Protein AF-0000000068331605 (afdb_homodimer)

Secondary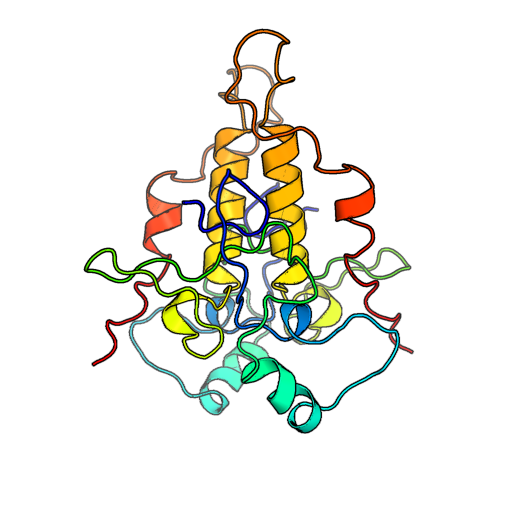 structure (DSSP, 8-state):
--SBTT-SSS--SS-SSHHHHS--SS----HHHHHHHHT--SPPSS--TT-B-----TTS-----TT-HHHH---HHHHHHHHHHHHHHHS----TT-S-S--S---TTTTTTTS-------/--SBTT-SSS--SS-SSHHHHS--SS----HHHHHHHHT--SPPSS--TT-B-----TTS-----TT-HHHH---HHHHHHHHHHHHHHHS----TT-S-S--S---TTTTTTTS-------

Nearest PDB structures (foldseek):
  4zh5-assembly2_B  TM=8.918E-01  e=9.763E-05  Perinereis brevicirris
  1ks8-assembly1_A  TM=8.872E-01  e=2.069E-04  Nasutitermes takasagoensis
  2xfg-assembly1_A  TM=8.214E-01  e=4.385E-04  Acetivibrio thermocellus
  8u49-assembly1_A  TM=7.726E-01  e=3.337E-04  Bacillus licheniformis DSM 13 = ATCC 14580
  1g87-assembly1_A  TM=7.521E-01  e=2.588E-03  Ruminiclostridium cellulolyticum

Sequence (244 aa):
MSYVVGFGDSYPIHVHHRSASIPWDGHQYSCEDGDKWLHSEDPNPNTLLGAMVGGPDQHDKFLDDRKKPWFTEPSISSNAGLVAALIALHDHPCESSNSNCVGSGIDKMGIFTNIHSFPSPPMSYVVGFGDSYPIHVHHRSASIPWDGHQYSCEDGDKWLHSEDPNPNTLLGAMVGGPDQHDKFLDDRKKPWFTEPSISSNAGLVAALIALHDHPCESSNSNCVGSGIDKMGIFTNIHSFPSPP

InterPro domains:
  IPR001701 Glycoside hydrolase family 9 [PF00759] (1-86)
  IPR008928 Six-hairpin glycosidase superfamily [SSF48208] (1-92)
  IPR012341 Six-hairpin glycosidase-like superfamily [G3DSA:1.50.10.10] (1-92)

pLDDT: mean 77.68, std 26.01, range [22.48, 98.56]

Foldseek 3Di:
DAQFWPDDPDYQQQAQDQVFQPDPPVDDDDPVRSVVSLQDPDGGPDTPGGFGALAADPVNDADSHNPDRNHHYGDPLVSVLVVVLVVLVPQPPPPPPDPPRPP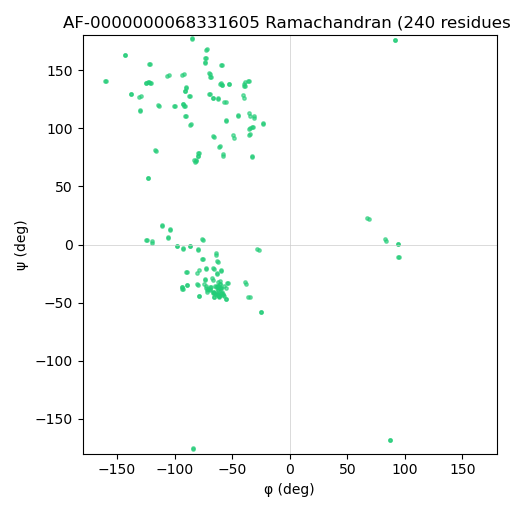PPPPNVVSCVPVDDPPDDD/DAQFWPDDPDYQQQAQDQVFQPDPPVDDDDPVRSVVSLQDPDGGPDTPGGFGALAADPVRDADSHNPDRNHHYGDPLVSVLVVVLVVLVPQPPPPPPDPPRPPPPPPNVVSCVPVDDPPDDD

Structure (mmCIF, N/CA/C/O backbone):
data_AF-0000000068331605-model_v1
#
loop_
_entity.id
_entity.type
_entity.pdbx_description
1 polymer cellulase
#
loop_
_atom_site.group_PDB
_atom_site.id
_atom_site.type_symbol
_atom_site.label_atom_id
_atom_site.label_alt_id
_atom_site.label_comp_id
_atom_site.label_asym_id
_atom_site.label_entity_id
_atom_site.label_seq_id
_atom_site.pdbx_PDB_ins_code
_atom_site.Cartn_x
_atom_site.Cartn_y
_atom_site.Cartn_z
_atom_site.occupancy
_atom_site.B_iso_or_equiv
_atom_site.auth_seq_id
_atom_site.auth_comp_id
_atom_site.auth_asym_id
_atom_site.auth_atom_id
_atom_site.pdbx_PDB_model_num
ATOM 1 N N . MET A 1 1 ? -3.799 20.469 -0.819 1 85.5 1 MET A N 1
ATOM 2 C CA . MET A 1 1 ? -3.342 19.406 0.073 1 85.5 1 MET A CA 1
ATOM 3 C C . MET A 1 1 ? -3.23 18.094 -0.671 1 85.5 1 MET A C 1
ATOM 5 O O . MET A 1 1 ? -4.09 17.75 -1.492 1 85.5 1 MET A O 1
ATOM 9 N N . SER A 1 2 ? -2.07 17.422 -0.504 1 91.81 2 SER A N 1
ATOM 10 C CA . SER A 1 2 ? -1.859 16.078 -1.035 1 91.81 2 SER A CA 1
ATOM 11 C C . SER A 1 2 ? -2.201 15.008 0.003 1 91.81 2 SER A C 1
ATOM 13 O O . SER A 1 2 ? -1.972 15.203 1.199 1 91.81 2 SER A O 1
ATOM 15 N N . TYR A 1 3 ? -2.705 13.898 -0.422 1 95.75 3 TYR A N 1
ATOM 16 C CA . TYR A 1 3 ? -2.988 12.789 0.485 1 95.75 3 TYR A CA 1
ATOM 17 C C . TYR A 1 3 ? -1.963 11.672 0.323 1 95.75 3 TYR A C 1
ATOM 19 O O . TYR A 1 3 ? -2.143 10.578 0.854 1 95.75 3 TYR A O 1
ATOM 27 N N . VAL A 1 4 ? -1.045 12.008 -0.459 1 94.81 4 VAL A N 1
ATOM 28 C CA . VAL A 1 4 ? 0.134 11.156 -0.579 1 94.81 4 VAL A CA 1
ATOM 29 C C . VAL A 1 4 ? 1.277 11.734 0.251 1 94.81 4 VAL A C 1
ATOM 31 O O . VAL A 1 4 ? 1.751 12.844 -0.02 1 94.81 4 VAL A O 1
ATOM 34 N N . VAL A 1 5 ? 1.706 10.945 1.195 1 96.5 5 VAL A N 1
ATOM 35 C CA . VAL A 1 5 ? 2.686 11.398 2.176 1 96.5 5 VAL A CA 1
ATOM 36 C C . VAL A 1 5 ? 3.992 11.758 1.472 1 96.5 5 VAL A C 1
ATOM 38 O O . VAL A 1 5 ? 4.523 10.969 0.693 1 96.5 5 VAL A O 1
ATOM 41 N N . GLY A 1 6 ? 4.484 13.008 1.7 1 94.62 6 GLY A N 1
ATOM 42 C CA . GLY A 1 6 ? 5.781 13.422 1.184 1 94.62 6 GLY A CA 1
ATOM 43 C C . GLY A 1 6 ? 5.691 14.141 -0.151 1 94.62 6 GLY A C 1
ATOM 44 O O . GLY A 1 6 ? 6.703 14.594 -0.687 1 94.62 6 GLY A O 1
ATOM 45 N N . PHE A 1 7 ? 4.496 14.289 -0.622 1 89.88 7 PHE A N 1
ATOM 46 C CA . PHE A 1 7 ? 4.34 14.93 -1.922 1 89.88 7 PHE A CA 1
ATOM 47 C C . PHE A 1 7 ? 3.404 16.125 -1.825 1 89.88 7 PHE A C 1
ATOM 49 O O . PHE A 1 7 ? 2.371 16.062 -1.157 1 89.88 7 PHE A O 1
ATOM 56 N N . GLY A 1 8 ? 3.783 17.203 -2.535 1 86.69 8 GLY A N 1
ATOM 57 C CA . GLY A 1 8 ? 3.01 18.422 -2.475 1 86.69 8 GLY A CA 1
ATOM 58 C C . GLY A 1 8 ? 3.48 19.375 -1.387 1 86.69 8 GLY A C 1
ATOM 59 O O . GLY A 1 8 ? 4.418 19.062 -0.65 1 86.69 8 GLY A O 1
ATOM 60 N N . ASP A 1 9 ? 2.883 20.578 -1.301 1 88.94 9 ASP A N 1
ATOM 61 C CA . ASP A 1 9 ? 3.273 21.594 -0.333 1 88.94 9 ASP A CA 1
ATOM 62 C C . ASP A 1 9 ? 2.803 21.234 1.072 1 88.94 9 ASP A C 1
ATOM 64 O O . ASP A 1 9 ? 3.404 21.641 2.062 1 88.94 9 ASP A O 1
ATOM 68 N N . SER A 1 10 ? 1.731 20.547 1.117 1 94.44 10 SER A N 1
ATOM 69 C CA . SER A 1 10 ? 1.158 20.062 2.369 1 94.44 10 SER A CA 1
ATOM 70 C C . SER A 1 10 ? 0.666 18.625 2.234 1 94.44 10 SER A C 1
ATOM 72 O O . SER A 1 10 ? -0.025 18.281 1.271 1 94.44 10 SER A O 1
ATOM 74 N N . TYR A 1 11 ? 1.094 17.828 3.178 1 95.25 11 TYR A N 1
ATOM 75 C CA . TYR A 1 11 ? 0.703 16.422 3.215 1 95.25 11 TYR A CA 1
ATOM 76 C C . TYR A 1 11 ? 0.489 15.953 4.648 1 95.25 11 TYR A C 1
ATOM 78 O O . TYR A 1 11 ? 0.914 16.625 5.598 1 95.25 11 TYR A O 1
ATOM 86 N N . PRO A 1 12 ? -0.219 14.773 4.859 1 97.44 12 PRO A N 1
ATOM 87 C CA . PRO A 1 12 ? -0.458 14.281 6.219 1 97.44 12 PRO A CA 1
ATOM 88 C C . PRO A 1 12 ? 0.835 14.023 6.988 1 97.44 12 PRO A C 1
ATOM 90 O O . PRO A 1 12 ? 1.767 13.422 6.453 1 97.44 12 PRO A O 1
ATOM 93 N N . ILE A 1 13 ? 0.826 14.445 8.258 1 98.38 13 ILE A N 1
ATOM 94 C CA . ILE A 1 13 ? 2.016 14.25 9.078 1 98.38 13 ILE A CA 1
ATOM 95 C C . ILE A 1 13 ? 1.649 13.477 10.344 1 98.38 13 ILE A C 1
ATOM 97 O O . ILE A 1 13 ? 2.498 13.25 11.211 1 98.38 13 ILE A O 1
ATOM 101 N N . HIS A 1 14 ? 0.358 13.047 10.445 1 98.56 14 HIS A N 1
ATOM 102 C CA . HIS A 1 14 ? -0.111 12.211 11.539 1 98.56 14 HIS A CA 1
ATOM 103 C C . HIS A 1 14 ? -0.723 10.914 11.016 1 98.56 14 HIS A C 1
ATOM 105 O O . HIS A 1 14 ? -1.849 10.562 11.375 1 98.56 14 HIS A O 1
ATOM 111 N N . VAL A 1 15 ? 0.065 10.211 10.289 1 97.88 15 VAL A N 1
ATOM 112 C CA . VAL A 1 15 ? -0.339 8.969 9.633 1 97.88 15 VAL A CA 1
ATOM 113 C C . VAL A 1 15 ? -0.554 7.883 10.688 1 97.88 15 VAL A C 1
ATOM 115 O O . VAL A 1 15 ? 0.283 7.691 11.57 1 97.88 15 VAL A O 1
ATOM 118 N N . HIS A 1 16 ? -1.723 7.25 10.586 1 97 16 HIS A N 1
ATOM 119 C CA . HIS A 1 16 ? -2.057 6.133 11.461 1 97 16 HIS A CA 1
ATOM 120 C C . HIS A 1 16 ? -1.389 4.844 11 1 97 16 HIS A C 1
ATOM 122 O O . HIS A 1 16 ? -2.033 3.994 10.383 1 97 16 HIS A O 1
ATOM 128 N N . HIS A 1 17 ? -0.153 4.688 11.281 1 95.06 17 HIS A N 1
ATOM 129 C CA . HIS A 1 17 ? 0.625 3.5 10.945 1 95.06 17 HIS A CA 1
ATOM 130 C C . HIS A 1 17 ? 1.877 3.4 11.805 1 95.06 17 HIS A C 1
ATOM 132 O O . HIS A 1 17 ? 2.576 4.395 12.016 1 95.06 17 HIS A O 1
ATOM 138 N N . ARG A 1 18 ? 2.188 2.254 12.195 1 92 18 ARG A N 1
ATOM 139 C CA . ARG A 1 18 ? 3.289 2.047 13.133 1 92 18 ARG A CA 1
ATOM 140 C C . ARG A 1 18 ? 4.621 2.457 12.516 1 92 18 ARG A C 1
ATOM 142 O O . ARG A 1 18 ? 5.488 3 13.195 1 92 18 ARG A O 1
ATOM 149 N N . SER A 1 19 ? 4.762 2.213 11.211 1 90.5 19 SER A N 1
ATOM 150 C CA . SER A 1 19 ? 6.02 2.539 10.547 1 90.5 19 SER A CA 1
ATOM 151 C C . SER A 1 19 ? 6.25 4.047 10.508 1 90.5 19 SER A C 1
ATOM 153 O O . SER A 1 19 ? 7.379 4.504 10.328 1 90.5 19 SER A O 1
ATOM 155 N N . ALA A 1 20 ? 5.176 4.758 10.664 1 94.81 20 ALA A N 1
ATOM 156 C CA . ALA A 1 20 ? 5.285 6.215 10.695 1 94.81 20 ALA A CA 1
ATOM 157 C C . ALA A 1 20 ? 5.406 6.73 12.125 1 94.81 20 ALA A C 1
ATOM 159 O O . ALA A 1 20 ? 6.176 7.656 12.391 1 94.81 20 ALA A O 1
ATOM 160 N N . SER A 1 21 ? 4.73 6.113 13.016 1 96 21 SER A N 1
ATOM 161 C CA . SER A 1 21 ? 4.551 6.672 14.352 1 96 21 SER A CA 1
ATOM 162 C C . SER A 1 21 ? 5.668 6.234 15.289 1 96 21 SER A C 1
ATOM 164 O O . SER A 1 21 ? 6.02 6.957 16.234 1 96 21 SER A O 1
ATOM 166 N N . ILE A 1 22 ? 6.145 5.012 15.109 1 94 22 ILE A N 1
ATOM 167 C CA . ILE A 1 22 ? 7.184 4.492 15.984 1 94 22 ILE A CA 1
ATOM 168 C C . ILE A 1 22 ? 8.555 4.895 15.453 1 94 22 ILE A C 1
ATOM 170 O O . ILE A 1 22 ? 8.875 4.652 14.289 1 94 22 ILE A O 1
ATOM 174 N N . PRO A 1 23 ? 9.391 5.512 16.328 1 93.38 23 PRO A N 1
ATOM 175 C CA . PRO A 1 23 ? 10.711 5.949 15.867 1 93.38 23 PRO A CA 1
ATOM 176 C C . PRO A 1 23 ? 11.578 4.789 15.367 1 93.38 23 PRO A C 1
ATOM 178 O O . PRO A 1 23 ? 11.539 3.699 15.945 1 93.38 23 PRO A O 1
ATOM 181 N N . TRP A 1 24 ? 12.289 5.082 14.219 1 90.12 24 TRP A N 1
ATOM 182 C CA . TRP A 1 24 ? 13.266 4.133 13.703 1 90.12 24 TRP A CA 1
ATOM 183 C C . TRP A 1 24 ? 14.594 4.258 14.445 1 90.12 24 TRP A C 1
ATOM 185 O O . TRP A 1 24 ? 15.578 4.762 13.891 1 90.12 24 TRP A O 1
ATOM 195 N N . ASP A 1 25 ? 14.641 3.84 15.648 1 92.25 25 ASP A N 1
ATOM 196 C CA . ASP A 1 25 ? 15.805 4.055 16.5 1 92.25 25 ASP A CA 1
ATOM 197 C C . ASP A 1 25 ? 16.531 2.74 16.781 1 92.25 25 ASP A C 1
ATOM 199 O O . ASP A 1 25 ? 17.312 2.65 17.719 1 92.25 25 ASP A O 1
ATOM 203 N N . GLY A 1 26 ? 16.297 1.722 16.047 1 90.19 26 GLY A N 1
ATOM 204 C CA . GLY A 1 26 ? 16.984 0.443 16.156 1 90.19 26 GLY A CA 1
ATOM 205 C C . GLY A 1 26 ? 16.391 -0.45 17.234 1 90.19 26 GLY A C 1
ATOM 206 O O . GLY A 1 26 ? 16.906 -1.547 17.484 1 90.19 26 GLY A O 1
ATOM 207 N N . HIS A 1 27 ? 15.352 -0.03 17.875 1 90.44 27 HIS A N 1
ATOM 208 C CA . HIS A 1 27 ? 14.703 -0.818 18.906 1 90.44 27 HIS A CA 1
ATOM 209 C C . HIS A 1 27 ? 13.391 -1.425 18.406 1 90.44 27 HIS A C 1
ATOM 211 O O . HIS A 1 27 ? 12.711 -0.833 17.578 1 90.44 27 HIS A O 1
ATOM 217 N N . GLN A 1 28 ? 13.18 -2.611 18.938 1 86.81 28 GLN A N 1
ATOM 218 C CA . GLN A 1 28 ? 11.883 -3.225 18.688 1 86.81 28 GLN A CA 1
ATOM 219 C C . GLN A 1 28 ? 10.875 -2.855 19.766 1 86.81 28 GLN A C 1
ATOM 221 O O . GLN A 1 28 ? 11.219 -2.82 20.953 1 86.81 28 GLN A O 1
ATOM 226 N N . TYR A 1 29 ? 9.75 -2.518 19.297 1 90.06 29 TYR A N 1
ATOM 227 C CA . TYR A 1 29 ? 8.695 -2.158 20.234 1 90.06 29 TYR A CA 1
ATOM 228 C C . TYR A 1 29 ? 7.473 -3.047 20.047 1 90.06 29 TYR A C 1
ATOM 230 O O . TYR A 1 29 ? 7.105 -3.379 18.922 1 90.06 29 TYR A O 1
ATOM 238 N N . SER A 1 30 ? 6.922 -3.402 21.203 1 86.38 30 SER A N 1
ATOM 239 C CA . SER A 1 30 ? 5.66 -4.137 21.141 1 86.38 30 SER A CA 1
ATOM 240 C C . SER A 1 30 ? 4.512 -3.232 20.719 1 86.38 30 SER A C 1
ATOM 242 O O . SER A 1 30 ? 4.668 -2.012 20.656 1 86.38 30 SER A O 1
ATOM 244 N N . CYS A 1 31 ? 3.355 -3.893 20.391 1 82.94 31 CYS A N 1
ATOM 245 C CA . CYS A 1 31 ? 2.158 -3.121 20.062 1 82.94 31 CYS A CA 1
ATOM 246 C C . CYS A 1 31 ? 1.76 -2.229 21.234 1 82.94 31 CYS A C 1
ATOM 248 O O . CYS A 1 31 ? 1.402 -1.066 21.047 1 82.94 31 CYS A O 1
ATOM 250 N N . GLU A 1 32 ? 1.858 -2.809 22.406 1 87.75 32 GLU A N 1
ATOM 251 C CA . GLU A 1 32 ? 1.519 -2.047 23.594 1 87.75 32 GLU A CA 1
ATOM 252 C C . GLU A 1 32 ? 2.459 -0.858 23.781 1 87.75 32 GLU A C 1
ATOM 254 O O . GLU A 1 32 ? 2.021 0.234 24.156 1 87.75 32 GLU A O 1
ATOM 259 N N . ASP A 1 33 ? 3.734 -1.07 23.422 1 89.88 33 ASP A N 1
ATOM 260 C CA . ASP A 1 33 ? 4.719 0.001 23.531 1 89.88 33 ASP A CA 1
ATOM 261 C C . ASP A 1 33 ? 4.422 1.125 22.547 1 89.88 33 ASP A C 1
ATOM 263 O O . ASP A 1 33 ? 4.746 2.287 22.797 1 89.88 33 ASP A O 1
ATOM 267 N N . GLY A 1 34 ? 3.822 0.699 21.484 1 89.56 34 GLY A N 1
ATOM 268 C CA . GLY A 1 34 ? 3.578 1.65 20.406 1 89.56 34 GLY A CA 1
ATOM 269 C C . GLY A 1 34 ? 2.42 2.586 20.703 1 89.56 34 GLY A C 1
ATOM 270 O O . GLY A 1 34 ? 2.258 3.605 20.016 1 89.56 34 GLY A O 1
ATOM 271 N N . ASP A 1 35 ? 1.636 2.301 21.719 1 92.44 35 ASP A N 1
ATOM 272 C CA . ASP A 1 35 ? 0.429 3.062 22.031 1 92.44 35 ASP A CA 1
ATOM 273 C C . ASP A 1 35 ? 0.763 4.52 22.344 1 92.44 35 ASP A C 1
ATOM 275 O O . ASP A 1 35 ? 0.004 5.426 21.984 1 92.44 35 ASP A O 1
ATOM 279 N N . LYS A 1 36 ? 1.827 4.703 22.984 1 94.38 36 LYS A N 1
ATOM 280 C CA . LYS A 1 36 ? 2.193 6.07 23.328 1 94.38 36 LYS A CA 1
ATOM 281 C C . LYS A 1 36 ? 2.373 6.926 22.078 1 94.38 36 LYS A C 1
ATOM 283 O O . LYS A 1 36 ? 2.023 8.109 22.078 1 94.38 36 LYS A O 1
ATOM 288 N N . TRP A 1 37 ? 2.846 6.375 21 1 94.75 37 TRP A N 1
ATOM 289 C CA . TRP A 1 37 ? 3.025 7.125 19.766 1 94.75 37 TRP A CA 1
ATOM 290 C C . TRP A 1 37 ? 1.707 7.258 19 1 94.75 37 TRP A C 1
ATOM 292 O O . TRP A 1 37 ? 1.454 8.273 18.359 1 94.75 37 TRP A O 1
ATOM 302 N N . LEU A 1 38 ? 0.922 6.199 19.141 1 95 38 LEU A N 1
ATOM 303 C CA . LEU A 1 38 ? -0.407 6.27 18.531 1 95 38 LEU A CA 1
ATOM 304 C C . LEU A 1 38 ? -1.175 7.48 19.062 1 95 38 LEU A C 1
ATOM 306 O O . LEU A 1 38 ? -1.848 8.172 18.297 1 95 38 LEU A O 1
ATOM 310 N N . HIS A 1 39 ? -0.997 7.809 20.328 1 95.94 39 HIS A N 1
ATOM 311 C CA . HIS A 1 39 ? -1.807 8.836 20.984 1 95.94 39 HIS A CA 1
ATOM 312 C C . HIS A 1 39 ? -1.072 10.172 21.016 1 95.94 39 HIS A C 1
ATOM 314 O O . HIS A 1 39 ? -1.627 11.172 21.484 1 95.94 39 HIS A O 1
ATOM 320 N N . SER A 1 40 ? 0.112 10.148 20.5 1 96.31 40 SER A N 1
ATOM 321 C CA . SER A 1 40 ? 0.879 11.391 20.484 1 96.31 40 SER A CA 1
ATOM 322 C C . SER A 1 40 ? 0.266 12.398 19.516 1 96.31 40 SER A C 1
ATOM 324 O O . SER A 1 40 ? -0.209 12.023 18.438 1 96.31 40 SER A O 1
ATOM 326 N N . GLU A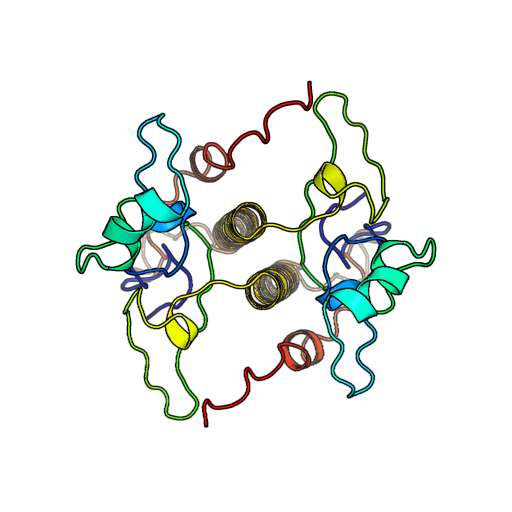 1 41 ? 0.294 13.703 19.844 1 97 41 GLU A N 1
ATOM 327 C CA . GLU A 1 41 ? -0.172 14.766 18.953 1 97 41 GLU A CA 1
ATOM 328 C C . GLU A 1 41 ? 0.968 15.32 18.109 1 97 41 GLU A C 1
ATOM 330 O O . GLU A 1 41 ? 0.744 16.141 17.219 1 97 41 GLU A O 1
ATOM 335 N N . ASP A 1 42 ? 2.104 14.859 18.312 1 97.62 42 ASP A N 1
ATOM 336 C CA . ASP A 1 42 ? 3.256 15.281 17.516 1 97.62 42 ASP A CA 1
ATOM 337 C C . ASP A 1 42 ? 3.199 14.68 16.125 1 97.62 42 ASP A C 1
ATOM 339 O O . ASP A 1 42 ? 2.586 13.633 15.906 1 97.62 42 ASP A O 1
ATOM 343 N N . PRO A 1 43 ? 3.883 15.344 15.234 1 98.19 43 PRO A N 1
ATOM 344 C CA . PRO A 1 43 ? 4.023 14.711 13.922 1 98.19 43 PRO A CA 1
ATOM 345 C C . PRO A 1 43 ? 4.707 13.352 13.992 1 98.19 43 PRO A C 1
ATOM 347 O O . PRO A 1 43 ? 5.395 13.047 14.969 1 98.19 43 PRO A O 1
ATOM 350 N N . ASN A 1 44 ? 4.387 12.531 12.977 1 97.81 44 ASN A N 1
ATOM 351 C CA . ASN A 1 44 ? 5.133 11.281 12.867 1 97.81 44 ASN A CA 1
ATOM 352 C C . ASN A 1 44 ? 6.641 11.531 12.867 1 97.81 44 ASN A C 1
ATOM 354 O O . ASN A 1 44 ? 7.117 12.477 12.242 1 97.81 44 ASN A O 1
ATOM 358 N N . PRO A 1 45 ? 7.336 10.703 13.57 1 96.88 45 PRO A N 1
ATOM 359 C CA . PRO A 1 45 ? 8.789 10.852 13.516 1 96.88 45 PRO A CA 1
ATOM 360 C C . PRO A 1 45 ? 9.383 10.383 12.188 1 96.88 45 PRO A C 1
ATOM 362 O O . PRO A 1 45 ? 10.531 10.711 11.867 1 96.88 45 PRO A O 1
ATOM 365 N N . ASN A 1 46 ? 8.656 9.539 11.445 1 94.69 46 ASN A N 1
ATOM 366 C CA . ASN A 1 46 ? 9.094 9.031 10.148 1 94.69 46 ASN A CA 1
ATOM 367 C C . ASN A 1 46 ? 8.117 9.398 9.039 1 94.69 46 ASN A C 1
ATOM 369 O O . ASN A 1 46 ? 6.902 9.383 9.242 1 94.69 46 ASN A O 1
ATOM 373 N N . THR A 1 47 ? 8.719 9.766 7.941 1 94.5 47 THR A N 1
ATOM 374 C CA . THR A 1 47 ? 7.91 10.031 6.758 1 94.5 47 THR A CA 1
ATOM 375 C C . THR A 1 47 ? 7.75 8.773 5.918 1 94.5 47 THR A C 1
ATOM 377 O O . THR A 1 47 ? 8.727 8.258 5.359 1 94.5 47 THR A O 1
ATOM 380 N N . LEU A 1 48 ? 6.551 8.227 5.867 1 93.94 48 LEU A N 1
ATOM 381 C CA . LEU A 1 48 ? 6.254 7.094 4.996 1 93.94 48 LEU A CA 1
ATOM 382 C C . LEU A 1 48 ? 6.023 7.559 3.562 1 93.94 48 LEU A C 1
ATOM 384 O O . LEU A 1 48 ? 4.887 7.551 3.082 1 93.94 48 LEU A O 1
ATOM 388 N N . LEU A 1 49 ? 7.156 7.863 2.936 1 93.69 49 LEU A N 1
ATOM 389 C CA . LEU A 1 49 ? 7.164 8.516 1.63 1 93.69 49 LEU A CA 1
ATOM 390 C C . LEU A 1 49 ? 6.375 7.695 0.611 1 93.69 49 LEU A C 1
ATOM 392 O O . LEU A 1 49 ? 6.633 6.504 0.428 1 93.69 49 LEU A O 1
ATOM 396 N N . GLY A 1 50 ? 5.336 8.367 -0 1 94.81 50 GLY A N 1
ATOM 397 C CA . GLY A 1 50 ? 4.57 7.723 -1.056 1 94.81 50 GLY A CA 1
ATOM 398 C C . GLY A 1 50 ? 3.309 7.047 -0.552 1 94.81 50 GLY A C 1
ATOM 399 O O . GLY A 1 50 ? 2.477 6.602 -1.346 1 94.81 50 GLY A O 1
ATOM 400 N N . ALA A 1 51 ? 3.16 6.922 0.784 1 96.75 51 ALA A N 1
ATOM 401 C CA . ALA A 1 51 ? 1.958 6.305 1.337 1 96.75 51 ALA A CA 1
ATOM 402 C C . ALA A 1 51 ? 0.727 7.164 1.066 1 96.75 51 ALA A C 1
ATOM 404 O O . ALA A 1 51 ? 0.724 8.367 1.353 1 96.75 51 ALA A O 1
ATOM 405 N N . MET A 1 52 ? -0.256 6.566 0.484 1 95 52 MET A N 1
ATOM 406 C CA . MET A 1 52 ? -1.531 7.258 0.313 1 95 52 MET A CA 1
ATOM 407 C C . MET A 1 52 ? -2.469 6.965 1.479 1 95 52 MET A C 1
ATOM 409 O O . MET A 1 52 ? -2.824 5.809 1.721 1 95 52 MET A O 1
ATOM 413 N N . VAL A 1 53 ? -2.891 7.988 2.176 1 96.94 53 VAL A N 1
ATOM 414 C CA . VAL A 1 53 ? -3.783 7.809 3.316 1 96.94 53 VAL A CA 1
ATOM 415 C C . VAL A 1 53 ? -5.23 7.734 2.832 1 96.94 53 VAL A C 1
ATOM 417 O O . VAL A 1 53 ? -5.496 7.84 1.634 1 96.94 53 VAL A O 1
ATOM 420 N N . GLY A 1 54 ? -6.129 7.516 3.764 1 94.69 54 GLY A N 1
ATOM 421 C CA . GLY A 1 54 ? -7.543 7.383 3.453 1 94.69 54 GLY A CA 1
ATOM 422 C C . GLY A 1 54 ? -8.125 8.617 2.787 1 94.69 54 GLY A C 1
ATOM 423 O O . GLY A 1 54 ? -8.961 8.508 1.893 1 94.69 54 GLY A O 1
ATOM 424 N N . GLY A 1 55 ? -7.68 9.719 3.205 1 94.75 55 GLY A N 1
ATOM 425 C CA . GLY A 1 55 ? -8.156 10.93 2.561 1 94.75 55 GLY A CA 1
ATOM 426 C C . GLY A 1 55 ? -9.445 11.461 3.164 1 94.75 55 GLY A C 1
ATOM 427 O O . GLY A 1 55 ? -9.828 11.062 4.27 1 94.75 55 GLY A O 1
ATOM 428 N N . PRO A 1 56 ? -10.055 12.406 2.473 1 94.19 56 PRO A N 1
ATOM 429 C CA . PRO A 1 56 ? -11.227 13.094 3.023 1 94.19 56 PRO A CA 1
ATOM 430 C C . PRO A 1 56 ? -12.477 12.211 3.018 1 94.19 56 PRO A C 1
ATOM 432 O O . PRO A 1 56 ? -12.531 11.219 2.291 1 94.19 56 PRO A O 1
ATOM 435 N N . ASP A 1 57 ? -13.453 12.625 3.871 1 91.88 57 ASP A N 1
ATOM 436 C CA . ASP A 1 57 ? -14.734 11.922 3.873 1 91.88 57 ASP A CA 1
ATOM 437 C C . ASP A 1 57 ? -15.656 12.445 2.775 1 91.88 57 ASP A C 1
ATOM 439 O O . ASP A 1 57 ? -15.219 13.195 1.899 1 91.88 57 ASP A O 1
ATOM 443 N N . GLN A 1 58 ? -16.859 11.938 2.76 1 92.31 58 GLN A N 1
ATOM 444 C CA . GLN A 1 58 ? -17.812 12.258 1.707 1 92.31 58 GLN A CA 1
ATOM 445 C C . GLN A 1 58 ? -18.156 13.75 1.714 1 92.31 58 GLN A C 1
ATOM 447 O O . GLN A 1 58 ? -18.719 14.266 0.751 1 92.31 58 GLN A O 1
ATOM 452 N N . HIS A 1 59 ? -17.828 14.484 2.781 1 93.94 59 HIS A N 1
ATOM 453 C CA . HIS A 1 59 ? -18.078 15.914 2.893 1 93.94 59 HIS A CA 1
ATOM 454 C C . HIS A 1 59 ? -16.797 16.719 2.695 1 93.94 59 HIS A C 1
ATOM 456 O O . HIS A 1 59 ? -16.734 17.891 3.076 1 93.94 59 HIS A O 1
ATOM 462 N N . ASP A 1 60 ? -15.812 16.047 2.227 1 92.12 60 ASP A N 1
ATOM 463 C CA . ASP A 1 60 ? -14.531 16.656 1.889 1 92.12 60 ASP A CA 1
ATOM 464 C C . ASP A 1 60 ? -13.797 17.109 3.145 1 92.12 60 ASP A C 1
ATOM 466 O O . ASP A 1 60 ? -12.93 17.984 3.078 1 92.12 60 ASP A O 1
ATOM 470 N N . LYS A 1 61 ? -14.188 16.484 4.223 1 95.5 61 LYS A N 1
ATOM 471 C CA . LYS A 1 61 ? -13.492 16.781 5.473 1 95.5 61 LYS A CA 1
ATOM 472 C C . LYS A 1 61 ? -12.32 15.82 5.68 1 95.5 61 LYS A C 1
ATOM 474 O O . LYS A 1 61 ? -12.453 14.609 5.488 1 95.5 61 LYS A O 1
ATOM 479 N N . PHE A 1 62 ? -11.234 16.438 6 1 97.38 62 PHE A N 1
ATOM 480 C CA . PHE A 1 62 ? -10.047 15.656 6.305 1 97.38 62 PHE A CA 1
ATOM 481 C C . PHE A 1 62 ? -9.438 16.094 7.629 1 97.38 62 PHE A C 1
ATOM 483 O O . PHE A 1 62 ? -9.156 17.281 7.824 1 97.38 62 PHE A O 1
ATOM 490 N N . LEU A 1 63 ? -9.227 15.078 8.477 1 97.62 63 LEU A N 1
ATOM 491 C CA . LEU A 1 63 ? -8.539 15.336 9.734 1 97.62 63 LEU A CA 1
ATOM 492 C C . LEU A 1 63 ? -7.199 14.617 9.781 1 97.62 63 LEU A C 1
ATOM 494 O O . LEU A 1 63 ? -7.145 13.383 9.719 1 97.62 63 LEU A O 1
ATOM 498 N N . ASP A 1 64 ? -6.156 15.43 9.93 1 98.19 64 ASP A N 1
ATOM 499 C CA . ASP A 1 64 ? -4.828 14.852 10.109 1 98.19 64 ASP A CA 1
ATOM 500 C C . ASP A 1 64 ? -4.59 14.461 11.562 1 98.19 64 ASP A C 1
ATOM 502 O O . ASP A 1 64 ? -3.832 15.125 12.273 1 98.19 64 ASP A O 1
ATOM 506 N N . ASP A 1 65 ? -5.27 13.398 11.93 1 98.12 65 ASP A N 1
ATOM 507 C CA . ASP A 1 65 ? -5.309 12.875 13.289 1 98.12 65 ASP A CA 1
ATOM 508 C C . ASP A 1 65 ? -5.008 11.375 13.312 1 98.12 65 ASP A C 1
ATOM 510 O O . ASP A 1 65 ? -5.785 10.578 12.781 1 98.12 65 ASP A O 1
ATOM 514 N N . ARG A 1 66 ? -3.893 11.055 13.945 1 97.81 66 ARG A N 1
ATOM 515 C CA . ARG A 1 66 ? -3.424 9.672 13.961 1 97.81 66 ARG A CA 1
ATOM 516 C C . ARG A 1 66 ? -4.457 8.75 14.602 1 97.81 66 ARG A C 1
ATOM 518 O O . ARG A 1 66 ? -4.504 7.555 14.297 1 97.81 66 ARG A O 1
ATOM 525 N N . LYS A 1 67 ? -5.301 9.344 15.398 1 97.06 67 LYS A N 1
ATOM 526 C CA . LYS A 1 67 ? -6.301 8.547 16.109 1 97.06 67 LYS A CA 1
ATOM 527 C C . LYS A 1 67 ? -7.551 8.344 15.258 1 97.06 67 LYS A C 1
ATOM 529 O O . LYS A 1 67 ? -8.516 7.719 15.703 1 97.06 67 LYS A O 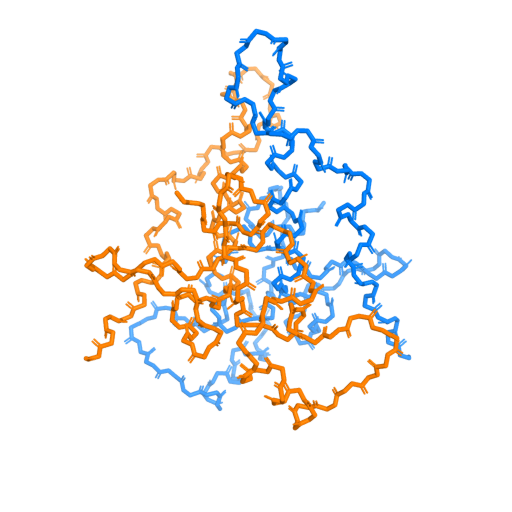1
ATOM 534 N N . LYS A 1 68 ? -7.551 8.898 14.094 1 97.25 68 LYS A N 1
ATOM 535 C CA . LYS A 1 68 ? -8.656 8.766 13.148 1 97.25 68 LYS A CA 1
ATOM 536 C C . LYS A 1 68 ? -8.211 8.047 11.875 1 97.25 68 LYS A C 1
ATOM 538 O O . LYS A 1 68 ? -8.031 8.672 10.836 1 97.25 68 LYS A O 1
ATOM 543 N N . PRO A 1 69 ? -8.188 6.758 12.023 1 95.75 69 PRO A N 1
ATOM 544 C CA . PRO A 1 69 ? -7.609 5.957 10.938 1 95.75 69 PRO A CA 1
ATOM 545 C C . PRO A 1 69 ? -8.391 6.078 9.633 1 95.75 69 PRO A C 1
ATOM 547 O O . PRO A 1 69 ? -7.848 5.836 8.555 1 95.75 69 PRO A O 1
ATOM 550 N N . TRP A 1 70 ? -9.656 6.391 9.672 1 93.94 70 TRP A N 1
ATOM 551 C CA . TRP A 1 70 ? -10.453 6.578 8.469 1 93.94 70 TRP A CA 1
ATOM 552 C C . TRP A 1 70 ? -9.805 7.594 7.535 1 93.94 70 TRP A C 1
ATOM 554 O O . TRP A 1 70 ? -9.836 7.438 6.312 1 93.94 70 TRP A O 1
ATOM 564 N N . PHE A 1 71 ? -9.125 8.609 8.133 1 96.5 71 PHE A N 1
ATOM 565 C CA . PHE A 1 71 ? -8.508 9.68 7.363 1 96.5 71 PHE A CA 1
ATOM 566 C C . PHE A 1 71 ? -7.051 9.359 7.055 1 96.5 71 PHE A C 1
ATOM 568 O O . PHE A 1 71 ? -6.57 9.625 5.949 1 96.5 71 PHE A O 1
ATOM 575 N N . THR A 1 72 ? -6.355 8.758 8.016 1 97.88 72 THR A N 1
ATOM 576 C CA . THR A 1 72 ? -4.902 8.883 7.996 1 97.88 72 THR A CA 1
ATOM 577 C C . THR A 1 72 ? -4.242 7.516 7.875 1 97.88 72 THR A C 1
ATOM 579 O O . THR A 1 72 ? -3.012 7.414 7.844 1 97.88 72 THR A O 1
ATOM 582 N N . GLU A 1 73 ? -5.004 6.426 7.777 1 96.81 73 GLU A N 1
ATOM 583 C CA . GLU A 1 73 ? -4.438 5.09 7.625 1 96.81 73 GLU A CA 1
ATOM 584 C C . GLU A 1 73 ? -4.273 4.727 6.152 1 96.81 73 GLU A C 1
ATOM 586 O O . GLU A 1 73 ? -5.25 4.699 5.398 1 96.81 73 GLU A O 1
ATOM 591 N N . PRO A 1 74 ? -2.971 4.465 5.738 1 95.12 74 PRO A N 1
ATOM 592 C CA . PRO A 1 74 ? -2.816 3.926 4.387 1 95.12 74 PRO A CA 1
ATOM 593 C C . PRO A 1 74 ? -3.334 2.494 4.258 1 95.12 74 PRO A C 1
ATOM 595 O O . PRO A 1 74 ? -3.283 1.727 5.223 1 95.12 74 PRO A O 1
ATOM 598 N N . SER A 1 75 ? -3.861 2.178 3.096 1 91.44 75 SER A N 1
ATOM 599 C CA . SER A 1 75 ? -4.277 0.809 2.814 1 91.44 75 SER A CA 1
ATOM 600 C C . SER A 1 75 ? -3.555 0.251 1.592 1 91.44 75 SER A C 1
ATOM 602 O O . SER A 1 75 ? -3.107 1.01 0.729 1 91.44 75 SER A O 1
ATOM 604 N N . ILE A 1 76 ? -3.469 -1.04 1.578 1 90.88 76 ILE A N 1
ATOM 605 C CA . ILE A 1 76 ? -2.869 -1.704 0.426 1 90.88 76 ILE A CA 1
ATOM 606 C C . ILE A 1 76 ? -3.697 -1.417 -0.825 1 90.88 76 ILE A C 1
ATOM 608 O O . ILE A 1 76 ? -3.148 -1.104 -1.883 1 90.88 76 ILE A O 1
ATOM 612 N N . SER A 1 77 ? -4.98 -1.4 -0.688 1 85.06 77 SER A N 1
ATOM 613 C CA . SER A 1 77 ? -5.863 -1.202 -1.835 1 85.06 77 SER A CA 1
ATOM 614 C C . SER A 1 77 ? -5.699 0.196 -2.422 1 85.06 77 SER A C 1
ATOM 616 O O . SER A 1 77 ? -5.582 0.354 -3.639 1 85.06 77 SER A O 1
ATOM 618 N N . SER A 1 78 ? -5.656 1.181 -1.556 1 86.44 78 SER A N 1
ATOM 619 C CA . SER A 1 78 ? -5.504 2.545 -2.051 1 86.44 78 SER A CA 1
ATOM 620 C C . SER A 1 78 ? -4.137 2.754 -2.691 1 86.44 78 SER A C 1
ATOM 622 O O . SER A 1 78 ? -4.031 3.377 -3.75 1 86.44 78 SER A O 1
ATOM 624 N N . ASN A 1 79 ? -3.146 2.223 -2.084 1 93.44 79 ASN A N 1
ATOM 625 C CA . ASN A 1 79 ? -1.8 2.381 -2.623 1 93.44 79 ASN A CA 1
ATOM 626 C C . ASN A 1 79 ? -1.62 1.598 -3.92 1 93.44 79 ASN A C 1
ATOM 628 O O . ASN A 1 79 ? -0.981 2.078 -4.859 1 93.44 79 ASN A O 1
ATOM 632 N N . ALA A 1 80 ? -2.213 0.417 -3.947 1 93.31 80 ALA A N 1
ATOM 633 C CA . ALA A 1 80 ? -2.186 -0.364 -5.18 1 93.31 80 ALA A CA 1
ATOM 634 C C . ALA A 1 80 ? -2.881 0.38 -6.316 1 93.31 80 ALA A C 1
ATOM 636 O O . ALA A 1 80 ? -2.373 0.426 -7.441 1 93.31 80 ALA A O 1
ATOM 637 N N . GLY A 1 81 ? -4.02 0.932 -6.039 1 90.5 81 GLY A N 1
ATOM 638 C CA . GLY A 1 81 ? -4.719 1.739 -7.023 1 90.5 81 GLY A CA 1
ATOM 639 C C . GLY A 1 81 ? -3.895 2.904 -7.535 1 90.5 81 GLY A C 1
ATOM 640 O O . GLY A 1 81 ? -3.904 3.201 -8.734 1 90.5 81 GLY A O 1
ATOM 641 N N . LEU A 1 82 ? -3.264 3.568 -6.656 1 91.56 82 LEU A N 1
ATOM 642 C CA . LEU A 1 82 ? -2.418 4.691 -7.055 1 91.56 82 LEU A CA 1
ATOM 643 C C . LEU A 1 82 ? -1.261 4.219 -7.926 1 91.56 82 LEU A C 1
ATOM 645 O O . LEU A 1 82 ? -0.909 4.875 -8.906 1 91.56 82 LEU A O 1
ATOM 649 N N . VAL A 1 83 ? -0.637 3.123 -7.562 1 92.25 83 VAL A N 1
ATOM 650 C CA . VAL A 1 83 ? 0.418 2.533 -8.383 1 92.25 83 VAL A CA 1
ATOM 651 C C . VAL A 1 83 ? -0.104 2.277 -9.797 1 92.25 83 VAL A C 1
ATOM 653 O O . VAL A 1 83 ? 0.528 2.672 -10.773 1 92.25 83 VAL A O 1
ATOM 656 N N . ALA A 1 84 ? -1.273 1.69 -9.875 1 89.31 84 ALA A N 1
ATOM 657 C CA . ALA A 1 84 ? -1.858 1.387 -11.18 1 89.31 84 ALA A CA 1
ATOM 658 C C . ALA A 1 84 ? -2.088 2.66 -11.984 1 89.31 84 ALA A C 1
ATOM 660 O O . ALA A 1 84 ? -1.771 2.713 -13.18 1 89.31 84 ALA A O 1
ATOM 661 N N . ALA A 1 85 ? -2.584 3.621 -11.375 1 87.94 85 ALA A N 1
ATOM 662 C CA . ALA A 1 85 ? -2.846 4.895 -12.039 1 87.94 85 ALA A CA 1
ATOM 663 C C . ALA A 1 85 ? -1.553 5.523 -12.539 1 87.94 85 ALA A C 1
ATOM 665 O O . ALA A 1 85 ? -1.5 6.035 -13.664 1 87.94 85 ALA A O 1
ATOM 666 N N . LEU A 1 86 ? -0.522 5.492 -11.727 1 87.81 86 LEU A N 1
ATOM 667 C CA . LEU A 1 86 ? 0.751 6.113 -12.078 1 87.81 86 LEU A CA 1
ATOM 668 C C . LEU A 1 86 ? 1.426 5.363 -13.227 1 87.81 86 LEU A C 1
ATOM 670 O O . LEU A 1 86 ? 2.041 5.977 -14.094 1 87.81 86 LEU A O 1
ATOM 674 N N . ILE A 1 87 ? 1.29 4.086 -13.227 1 84.81 87 ILE A N 1
ATOM 675 C CA . ILE A 1 87 ? 1.834 3.309 -14.328 1 84.81 87 ILE A CA 1
ATOM 676 C C . ILE A 1 87 ? 1.086 3.65 -15.617 1 84.81 87 ILE A C 1
ATOM 678 O O . ILE A 1 87 ? 1.701 3.828 -16.672 1 84.81 87 ILE A O 1
ATOM 682 N N . ALA A 1 88 ? -0.193 3.781 -15.523 1 81.88 88 ALA A N 1
ATOM 683 C CA . ALA A 1 88 ? -1.002 4.117 -16.688 1 81.88 88 ALA A CA 1
ATOM 684 C C . ALA A 1 88 ? -0.617 5.484 -17.25 1 81.88 88 ALA A C 1
ATOM 686 O O . ALA A 1 88 ? -0.622 5.688 -18.469 1 81.88 88 ALA A O 1
ATOM 687 N N . LEU A 1 89 ? -0.309 6.363 -16.375 1 78.19 89 LEU A N 1
ATOM 688 C CA . LEU A 1 89 ? 0.072 7.711 -16.781 1 78.19 89 LEU A CA 1
ATOM 689 C C . LEU A 1 89 ? 1.45 7.711 -17.438 1 78.19 89 LEU A C 1
ATOM 691 O O . LEU A 1 89 ? 1.745 8.57 -18.281 1 78.19 89 LEU A O 1
ATOM 695 N N . HIS A 1 90 ? 2.367 6.906 -16.938 1 71.69 90 HIS A N 1
ATOM 696 C CA . HIS A 1 90 ? 3.715 6.82 -17.5 1 71.69 90 HIS A CA 1
ATOM 697 C C . HIS A 1 90 ? 3.711 6.117 -18.844 1 71.69 90 HIS A C 1
ATOM 699 O O . HIS A 1 90 ? 4.594 6.352 -19.672 1 71.69 90 HIS A O 1
ATOM 705 N N . ASP A 1 91 ? 2.932 5.121 -18.953 1 61.34 91 ASP A N 1
ATOM 706 C CA . ASP A 1 91 ? 2.889 4.352 -20.203 1 61.34 91 ASP A CA 1
ATOM 707 C C . ASP A 1 91 ? 2.447 5.223 -21.375 1 61.34 91 ASP A C 1
ATOM 709 O O . ASP A 1 91 ? 1.396 5.863 -21.312 1 61.34 91 ASP A O 1
ATOM 713 N N . HIS A 1 92 ? 3.404 5.938 -21.953 1 49.5 92 HIS A N 1
ATOM 714 C CA . HIS A 1 92 ? 3.182 6.645 -23.219 1 49.5 92 HIS A CA 1
ATOM 715 C C . HIS A 1 92 ? 2.258 5.855 -24.141 1 49.5 92 HIS A C 1
ATOM 717 O O . HIS A 1 92 ? 2.203 4.629 -24.062 1 49.5 92 HIS A O 1
ATOM 723 N N . PRO A 1 93 ? 1.314 6.574 -24.875 1 42.59 93 PRO A N 1
ATOM 724 C CA . PRO A 1 93 ? 0.552 5.891 -25.938 1 42.59 93 PRO A CA 1
ATOM 725 C C . PRO A 1 93 ? 1.372 4.832 -26.656 1 42.59 93 PRO A C 1
ATOM 727 O O . PRO A 1 93 ? 2.551 5.047 -26.953 1 42.59 93 PRO A O 1
ATOM 730 N N . CYS A 1 94 ? 1.156 3.518 -26.266 1 41.81 94 CYS A N 1
ATOM 731 C CA . CYS A 1 94 ? 1.779 2.506 -27.109 1 41.81 94 CYS A CA 1
ATOM 732 C C . CYS A 1 94 ? 1.828 2.967 -28.562 1 41.81 94 CYS A C 1
ATOM 734 O O . CYS A 1 94 ? 0.79 3.23 -29.172 1 41.81 94 CYS A O 1
ATOM 736 N N . GLU A 1 95 ? 2.639 3.818 -28.938 1 38.91 95 GLU A N 1
ATOM 737 C CA . GLU A 1 95 ? 2.709 3.961 -30.391 1 38.91 95 GLU A CA 1
ATOM 738 C C . GLU A 1 95 ? 2.621 2.604 -31.078 1 38.91 95 GLU A C 1
ATOM 740 O O . GLU A 1 95 ? 2.979 1.579 -30.5 1 38.91 95 GLU A O 1
ATOM 745 N N . SER A 1 96 ? 1.819 2.383 -32.219 1 36.88 96 SER A N 1
ATOM 746 C CA . SER A 1 96 ? 1.632 1.219 -33.094 1 36.88 96 SER A CA 1
ATOM 747 C C . SER A 1 96 ? 2.854 0.307 -33.062 1 36.88 96 SER A C 1
ATOM 749 O O . SER A 1 96 ? 2.725 -0.917 -33.125 1 36.88 96 SER A O 1
ATOM 751 N N . SER A 1 97 ? 4.148 0.74 -33.406 1 37.06 97 SER A N 1
ATOM 752 C CA . SER A 1 97 ? 5.188 -0.185 -33.812 1 37.06 97 SER A CA 1
ATOM 753 C C . SER A 1 97 ? 5.832 -0.89 -32.625 1 37.06 97 SER A C 1
ATOM 755 O O . SER A 1 97 ? 6.574 -1.86 -32.812 1 37.06 97 SER A O 1
ATOM 757 N N . ASN A 1 98 ? 6.172 -0.226 -31.531 1 36.88 98 ASN A N 1
ATOM 758 C CA . ASN A 1 98 ? 7.047 -0.945 -30.609 1 36.88 98 ASN A CA 1
ATOM 759 C C . ASN A 1 98 ? 6.254 -1.827 -29.656 1 36.88 98 ASN A C 1
ATOM 761 O O . ASN A 1 98 ? 5.293 -1.368 -29.031 1 36.88 98 ASN A O 1
ATOM 765 N N . SER A 1 99 ? 6.141 -3.166 -29.766 1 35.88 99 SER A N 1
ATOM 766 C CA . SER A 1 99 ? 5.551 -4.359 -29.156 1 35.88 99 SER A CA 1
ATOM 767 C C . SER A 1 99 ? 5.602 -4.297 -27.641 1 35.88 99 SER A C 1
ATOM 769 O O . SER A 1 99 ? 5 -5.129 -26.953 1 35.88 99 SER A O 1
ATOM 771 N N . ASN A 1 100 ? 6.605 -3.686 -27.125 1 35.78 100 ASN A N 1
ATOM 772 C CA . ASN A 1 100 ? 6.746 -3.947 -25.688 1 35.78 100 ASN A CA 1
ATOM 773 C C . ASN A 1 100 ? 5.73 -3.158 -24.875 1 35.78 100 ASN A C 1
ATOM 775 O O . ASN A 1 100 ? 6.086 -2.518 -23.891 1 35.78 100 ASN A O 1
ATOM 779 N N . CYS A 1 101 ? 4.789 -2.426 -25.453 1 37.59 101 CYS A N 1
ATOM 780 C CA . CYS A 1 101 ? 3.826 -1.624 -24.703 1 37.59 101 CYS A CA 1
ATOM 781 C C . CYS A 1 101 ? 3.07 -2.479 -23.688 1 37.59 101 CYS A C 1
ATOM 783 O O . CYS A 1 101 ? 2.754 -3.639 -23.969 1 37.59 101 CYS A O 1
ATOM 785 N N . VAL A 1 102 ? 3.336 -2.367 -22.531 1 36.19 102 VAL A N 1
ATOM 786 C CA . VAL A 1 102 ? 2.471 -2.994 -21.547 1 36.19 102 VAL A CA 1
ATOM 787 C C . VAL A 1 102 ? 1.026 -2.992 -22.047 1 36.19 102 VAL A C 1
ATOM 789 O O . VAL A 1 102 ? 0.543 -1.982 -22.562 1 36.19 102 VAL A O 1
ATOM 792 N N . GLY A 1 103 ? 0.379 -4.004 -22.578 1 35.75 103 GLY A N 1
ATOM 793 C CA . GLY A 1 103 ? -1.007 -4.156 -22.984 1 35.75 103 GLY A CA 1
ATOM 794 C C . GLY A 1 103 ? -1.949 -3.197 -22.281 1 35.75 103 GLY A C 1
ATOM 795 O O . GLY A 1 103 ? -1.814 -2.955 -21.078 1 35.75 103 GLY A O 1
ATOM 796 N N . SER A 1 104 ? -2.486 -2.037 -22.953 1 39.03 104 SER A N 1
ATOM 797 C CA . SER A 1 104 ? -3.543 -1.051 -22.766 1 39.03 104 SER A CA 1
ATOM 798 C C . SER A 1 104 ? -4.703 -1.632 -21.969 1 39.03 104 SER A C 1
ATOM 800 O O . SER A 1 104 ? -5.789 -1.048 -21.922 1 39.03 104 SER A O 1
ATOM 802 N N . GLY A 1 105 ? -4.707 -2.822 -21.625 1 33.47 105 GLY A N 1
ATOM 803 C CA . GLY A 1 105 ? -5.941 -3.324 -21.047 1 33.47 105 GLY A CA 1
ATOM 804 C C . GLY A 1 105 ? -6.293 -2.65 -19.734 1 33.47 105 GLY A C 1
ATOM 805 O O . GLY A 1 105 ? -7.105 -3.164 -18.953 1 33.47 105 GLY A O 1
ATOM 806 N N . ILE A 1 106 ? -5.379 -1.869 -19.234 1 35.53 106 ILE A N 1
ATOM 807 C CA . ILE A 1 106 ? -5.883 -1.277 -18 1 35.53 106 ILE A CA 1
ATOM 808 C C . ILE A 1 106 ? -7.035 -0.327 -18.312 1 35.53 106 ILE A C 1
ATOM 810 O O . ILE A 1 106 ? -6.859 0.647 -19.047 1 35.53 106 ILE A O 1
ATOM 814 N N . ASP A 1 107 ? -8.273 -0.896 -18.234 1 31.44 107 ASP A N 1
ATOM 815 C CA . ASP A 1 107 ? -9.398 0.036 -18.25 1 31.44 107 ASP A CA 1
ATOM 816 C C . ASP A 1 107 ? -9.188 1.155 -17.234 1 31.44 107 ASP A C 1
ATOM 818 O O . ASP A 1 107 ? -9.172 0.908 -16.016 1 31.44 107 ASP A O 1
ATOM 822 N N . LYS A 1 108 ? -8.641 2.264 -17.641 1 33.53 108 LYS A N 1
ATOM 823 C CA . LYS A 1 108 ? -8.398 3.482 -16.875 1 33.53 108 LYS A CA 1
ATOM 824 C C . LYS A 1 108 ? -9.531 3.744 -15.891 1 33.53 108 LYS A C 1
ATOM 826 O O . LYS A 1 108 ? -9.289 4.191 -14.766 1 33.53 108 LYS A O 1
ATOM 831 N N . MET A 1 109 ? -10.734 3.594 -16.391 1 32.34 109 MET A N 1
ATOM 832 C CA . MET A 1 109 ? -11.898 3.961 -15.586 1 32.34 109 MET A CA 1
ATOM 833 C C . MET A 1 109 ? -12.133 2.953 -14.469 1 32.34 109 MET A C 1
ATOM 835 O O . MET A 1 109 ? -12.719 3.289 -13.438 1 32.34 109 MET A O 1
ATOM 839 N N . GLY A 1 110 ? -11.891 1.747 -14.688 1 30.84 110 GLY A N 1
ATOM 840 C CA . GLY A 1 110 ? -12.25 0.676 -13.773 1 30.84 110 GLY A CA 1
ATOM 841 C C . GLY A 1 110 ? -11.289 0.54 -12.602 1 30.84 110 GLY A C 1
ATOM 842 O O . GLY A 1 110 ? -11.555 -0.209 -11.664 1 30.84 110 GLY A O 1
ATOM 843 N N . ILE A 1 111 ? -10.172 1.016 -12.805 1 33.75 111 ILE A N 1
ATOM 844 C CA . ILE A 1 111 ? -9.141 0.774 -11.805 1 33.75 111 ILE A CA 1
ATOM 845 C C . ILE A 1 111 ? -9.562 1.396 -10.477 1 33.75 111 ILE A C 1
ATOM 847 O O . ILE A 1 111 ? -9.273 0.85 -9.406 1 33.75 111 ILE A O 1
ATOM 851 N N . PHE A 1 112 ? -10.281 2.484 -10.57 1 34.25 112 PHE A N 1
ATOM 852 C CA . PHE A 1 112 ? -10.656 3.205 -9.359 1 34.25 112 PHE A CA 1
ATOM 853 C C . PHE A 1 112 ? -11.984 2.686 -8.812 1 34.25 112 PHE A C 1
ATOM 855 O O . PHE A 1 112 ? -12.367 3.02 -7.691 1 34.25 112 PHE A O 1
ATOM 862 N N . THR A 1 113 ? -12.797 2.1 -9.656 1 33.12 113 THR A N 1
ATOM 863 C CA . THR A 1 113 ? -14.109 1.688 -9.156 1 33.12 113 THR A CA 1
ATOM 864 C C . THR A 1 113 ? -13.961 0.712 -7.992 1 33.12 113 THR A C 1
ATOM 866 O O . THR A 1 113 ? -14.82 0.649 -7.113 1 33.12 113 THR A O 1
ATOM 869 N N . ASN A 1 114 ? -13.086 -0.097 -8.164 1 29.14 114 ASN A N 1
ATOM 870 C CA . ASN A 1 114 ? -13 -1.114 -7.125 1 29.14 114 ASN A CA 1
ATOM 871 C C . ASN A 1 114 ? -12.281 -0.591 -5.887 1 29.14 114 ASN A C 1
ATOM 873 O O . ASN A 1 114 ? -11.867 -1.372 -5.027 1 29.14 114 ASN A O 1
ATOM 877 N N . ILE A 1 115 ? -11.797 0.617 -5.961 1 32.41 115 ILE A N 1
ATOM 878 C CA . ILE A 1 115 ? -11.406 1.161 -4.664 1 32.41 115 ILE A CA 1
ATOM 879 C C . ILE A 1 115 ? -12.609 1.171 -3.725 1 32.41 115 ILE A C 1
ATOM 881 O O . ILE A 1 115 ? -13.617 1.83 -4 1 32.41 115 ILE A O 1
ATOM 885 N N . HIS A 1 116 ? -13.008 0.125 -3.195 1 31.56 116 HIS A N 1
ATOM 886 C CA . HIS A 1 116 ? -14.141 0.019 -2.279 1 31.56 116 HIS A CA 1
ATOM 887 C C . HIS A 1 116 ? -14.312 1.298 -1.467 1 31.56 116 HIS A C 1
ATOM 889 O O . HIS A 1 116 ? -13.328 1.848 -0.954 1 31.56 116 HIS A O 1
ATOM 895 N N . SER A 1 117 ? -15.375 2 -1.771 1 31.19 117 SER A N 1
ATOM 896 C CA . SER A 1 117 ? -15.977 2.965 -0.858 1 31.19 117 SER A CA 1
ATOM 897 C C . SER A 1 117 ? -1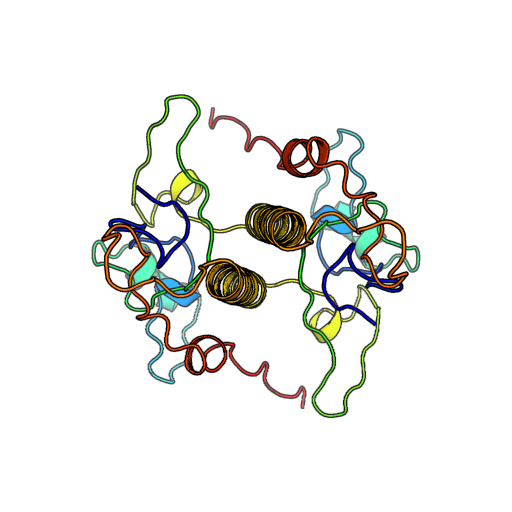5.859 2.504 0.59 1 31.19 117 SER A C 1
ATOM 899 O O . SER A 1 117 ? -16.266 1.391 0.929 1 31.19 117 SER A O 1
ATOM 901 N N . PHE A 1 118 ? -14.867 2.928 1.314 1 28.95 118 PHE A N 1
ATOM 902 C CA . PHE A 1 118 ? -15.016 2.729 2.752 1 28.95 118 PHE A CA 1
ATOM 903 C C . PHE A 1 118 ? -16.422 3.121 3.211 1 28.95 118 PHE A C 1
ATOM 905 O O . PHE A 1 118 ? -16.953 4.141 2.777 1 28.95 118 PHE A O 1
ATOM 912 N N . PRO A 1 119 ? -17.234 2.168 3.6 1 29.08 119 PRO A N 1
ATOM 913 C CA . PRO A 1 119 ? -18.531 2.602 4.141 1 29.08 119 PRO A CA 1
ATOM 914 C C . PRO A 1 119 ? -18.406 3.83 5.039 1 29.08 119 PRO A C 1
ATOM 916 O O . PRO A 1 119 ? -17.359 4.062 5.637 1 29.08 119 PRO A O 1
ATOM 919 N N . SER A 1 120 ? -19.234 4.945 4.812 1 24.77 120 SER A N 1
ATOM 920 C CA . SER A 1 120 ? -19.531 6.016 5.762 1 24.77 120 SER A CA 1
ATOM 921 C C . SER A 1 120 ? -19.609 5.484 7.188 1 24.77 120 SER A C 1
ATOM 923 O O . SER A 1 120 ? -20.141 4.395 7.422 1 24.77 120 SER A O 1
ATOM 925 N N . PRO A 1 121 ? -18.625 5.91 8.047 1 22.48 121 PRO A N 1
ATOM 926 C CA . PRO A 1 121 ? -19.031 5.504 9.391 1 22.48 121 PRO A CA 1
ATOM 927 C C . PRO A 1 121 ? -20.531 5.688 9.625 1 22.48 121 PRO A C 1
ATOM 929 O O . PRO A 1 121 ? -21.172 6.512 8.961 1 22.48 121 PRO A O 1
ATOM 932 N N . PRO A 1 122 ? -21.125 4.633 10.312 1 23.12 122 PRO A N 1
ATOM 933 C CA . PRO A 1 122 ? -22.391 5.215 10.75 1 23.12 122 PRO A CA 1
ATOM 934 C C . PRO A 1 122 ? -22.219 6.547 11.469 1 23.12 122 PRO A C 1
ATOM 936 O O . PRO A 1 122 ? -21.141 6.816 12.023 1 23.12 122 PRO A O 1
ATOM 939 N N . MET B 1 1 ? 9.297 -11.633 -15.133 1 85.25 1 MET B N 1
ATOM 940 C CA . MET B 1 1 ? 8.211 -11.656 -14.156 1 85.25 1 MET B CA 1
ATOM 941 C C . MET B 1 1 ? 8.102 -10.32 -13.43 1 85.25 1 MET B C 1
ATOM 943 O O . MET B 1 1 ? 9.117 -9.719 -13.078 1 85.25 1 MET B O 1
ATOM 947 N N . SER B 1 2 ? 6.863 -9.789 -13.375 1 91.81 2 SER B N 1
ATOM 948 C CA . SER B 1 2 ? 6.57 -8.594 -12.594 1 91.81 2 SER B CA 1
ATOM 949 C C . SER B 1 2 ? 6.125 -8.953 -11.18 1 91.81 2 SER B C 1
ATOM 951 O O . SER B 1 2 ? 5.441 -9.961 -10.977 1 91.81 2 SER B O 1
ATOM 953 N N . TYR B 1 3 ? 6.453 -8.141 -10.219 1 95.5 3 TYR B N 1
ATOM 954 C CA . TYR B 1 3 ? 6 -8.352 -8.852 1 95.5 3 TYR B CA 1
ATOM 955 C C . TYR B 1 3 ? 4.906 -7.355 -8.477 1 95.5 3 TYR B C 1
ATOM 957 O O . TYR B 1 3 ? 4.535 -7.242 -7.305 1 95.5 3 TYR B O 1
ATOM 965 N N . VAL B 1 4 ? 4.559 -6.664 -9.453 1 94.62 4 VAL B N 1
ATOM 966 C CA . VAL B 1 4 ? 3.385 -5.809 -9.344 1 94.62 4 VAL B CA 1
ATOM 967 C C . VAL B 1 4 ? 2.186 -6.488 -10 1 94.62 4 VAL B C 1
ATOM 969 O O . VAL B 1 4 ? 2.191 -6.738 -11.211 1 94.62 4 VAL B O 1
ATOM 972 N N . VAL B 1 5 ? 1.189 -6.723 -9.195 1 96.5 5 VAL B N 1
ATOM 973 C CA . VAL B 1 5 ? 0.029 -7.5 -9.625 1 96.5 5 VAL B CA 1
ATOM 974 C C . VAL B 1 5 ? -0.678 -6.781 -10.773 1 96.5 5 VAL B C 1
ATOM 976 O O . VAL B 1 5 ? -0.983 -5.59 -10.68 1 96.5 5 VAL B O 1
ATOM 979 N N . GLY B 1 6 ? -0.885 -7.508 -11.906 1 94.56 6 GLY B N 1
ATOM 980 C CA . GLY B 1 6 ? -1.656 -6.973 -13.023 1 94.56 6 GLY B CA 1
ATOM 981 C C . GLY B 1 6 ? -0.797 -6.309 -14.078 1 94.56 6 GLY B C 1
ATOM 982 O O . GLY B 1 6 ? -1.308 -5.855 -15.102 1 94.56 6 GLY B O 1
ATOM 983 N N . PHE B 1 7 ? 0.481 -6.324 -13.844 1 89.88 7 PHE B N 1
ATOM 984 C CA . PHE B 1 7 ? 1.364 -5.664 -14.805 1 89.88 7 PHE B CA 1
ATOM 985 C C . PHE B 1 7 ? 2.43 -6.625 -15.312 1 89.88 7 PHE B C 1
ATOM 987 O O . PHE B 1 7 ? 3.004 -7.391 -14.531 1 89.88 7 PHE B O 1
ATOM 994 N N . GLY B 1 8 ? 2.684 -6.531 -16.609 1 86.56 8 GLY B N 1
ATOM 995 C CA . GLY B 1 8 ? 3.633 -7.441 -17.234 1 86.56 8 GLY B CA 1
ATOM 996 C C . GLY B 1 8 ? 2.982 -8.703 -17.781 1 86.56 8 GLY B C 1
ATOM 997 O O . GLY B 1 8 ? 1.771 -8.883 -17.656 1 86.56 8 GLY B O 1
ATOM 998 N N . ASP B 1 9 ? 3.77 -9.555 -18.453 1 88.81 9 ASP B N 1
ATOM 999 C CA . ASP B 1 9 ? 3.26 -10.773 -19.062 1 88.81 9 ASP B CA 1
ATOM 1000 C C . ASP B 1 9 ? 2.941 -11.836 -18 1 88.81 9 ASP B C 1
ATOM 1002 O O . ASP B 1 9 ? 2.084 -12.695 -18.219 1 88.81 9 ASP B O 1
ATOM 1006 N N . SER B 1 10 ? 3.662 -11.781 -16.953 1 94.44 10 SER B N 1
ATOM 1007 C CA . SER B 1 10 ? 3.469 -12.68 -15.82 1 94.44 10 SER B CA 1
ATOM 1008 C C . SER B 1 10 ? 3.58 -11.938 -14.5 1 94.44 10 SER B C 1
ATOM 1010 O O . SER B 1 10 ? 4.508 -11.148 -14.297 1 94.44 10 SER B O 1
ATOM 1012 N N . TYR B 1 11 ? 2.586 -12.164 -13.688 1 95.25 11 TYR B N 1
ATOM 1013 C CA . TYR B 1 11 ? 2.545 -11.547 -12.367 1 95.25 11 TYR B CA 1
ATOM 1014 C C . TYR B 1 11 ? 1.961 -12.5 -11.336 1 95.25 11 TYR B C 1
ATOM 1016 O O . TYR B 1 11 ? 1.345 -13.508 -11.695 1 95.25 11 TYR B O 1
ATOM 1024 N N . PRO B 1 12 ? 2.174 -12.227 -9.984 1 97.38 12 PRO B N 1
ATOM 1025 C CA . PRO B 1 12 ? 1.642 -13.117 -8.953 1 97.38 12 PRO B CA 1
ATOM 1026 C C . PRO B 1 12 ? 0.123 -13.258 -9.023 1 97.38 12 PRO B C 1
ATOM 1028 O O . PRO B 1 12 ? -0.589 -12.266 -9.164 1 97.38 12 PRO B O 1
ATOM 1031 N N . ILE B 1 13 ? -0.332 -14.516 -8.852 1 98.31 13 ILE B N 1
ATOM 1032 C CA . ILE B 1 13 ? -1.77 -14.758 -8.898 1 98.31 13 ILE B CA 1
ATOM 1033 C C . ILE B 1 13 ? -2.223 -15.453 -7.617 1 98.31 13 ILE B C 1
ATOM 1035 O O . ILE B 1 13 ? -3.396 -15.805 -7.477 1 98.31 13 ILE B O 1
ATOM 1039 N N . HIS B 1 14 ? -1.26 -15.633 -6.656 1 98.5 14 HIS B N 1
ATOM 1040 C CA . HIS B 1 14 ? -1.568 -16.188 -5.34 1 98.5 14 HIS B CA 1
ATOM 1041 C C . HIS B 1 14 ? -1.145 -15.227 -4.23 1 98.5 14 HIS B C 1
ATOM 1043 O O . HIS B 1 14 ? -0.437 -15.625 -3.303 1 98.5 14 HIS B O 1
ATOM 1049 N N . VAL B 1 15 ? -1.678 -14.055 -4.309 1 97.88 15 VAL B N 1
ATOM 1050 C CA . VAL B 1 15 ? -1.364 -12.977 -3.381 1 97.88 15 VAL B CA 1
ATOM 1051 C C . VAL B 1 15 ? -1.936 -13.297 -2.002 1 97.88 15 VAL B C 1
ATOM 1053 O O . VAL B 1 15 ? -3.098 -13.688 -1.88 1 97.88 15 VAL B O 1
ATOM 1056 N N . HIS B 1 16 ? -1.05 -13.164 -1.009 1 96.88 16 HIS B N 1
ATOM 1057 C CA . HIS B 1 16 ? -1.448 -13.359 0.38 1 96.88 16 HIS B CA 1
ATOM 1058 C C . HIS B 1 16 ? -2.143 -12.125 0.933 1 96.88 16 HIS B C 1
ATOM 1060 O O . HIS B 1 16 ? -1.532 -11.336 1.659 1 96.88 16 HIS B O 1
ATOM 1066 N N . HIS B 1 17 ? -3.373 -11.93 0.622 1 94.94 17 HIS B N 1
ATOM 1067 C CA . HIS B 1 17 ? -4.199 -10.828 1.103 1 94.94 17 HIS B CA 1
ATOM 1068 C C . HIS B 1 17 ? -5.684 -11.148 0.957 1 94.94 17 HIS B C 1
ATOM 1070 O O . HIS B 1 17 ? -6.113 -11.664 -0.077 1 94.94 17 HIS B O 1
ATOM 1076 N N . ARG B 1 18 ? -6.414 -10.773 1.889 1 91.94 18 ARG B N 1
ATOM 1077 C CA . ARG B 1 18 ? -7.828 -11.133 1.927 1 91.94 18 ARG B CA 1
ATOM 1078 C C . ARG B 1 18 ? -8.578 -10.508 0.757 1 91.94 18 ARG B C 1
ATOM 1080 O O . ARG B 1 18 ? -9.492 -11.125 0.196 1 91.94 18 ARG B O 1
ATOM 1087 N N . SER B 1 19 ? -8.188 -9.289 0.387 1 90.38 19 SER B N 1
ATOM 1088 C CA . SER B 1 19 ? -8.883 -8.609 -0.699 1 90.38 19 SER B CA 1
ATOM 1089 C C . SER B 1 19 ? -8.672 -9.328 -2.027 1 90.38 19 SER B C 1
ATOM 1091 O O . SER B 1 19 ? -9.445 -9.133 -2.973 1 90.38 19 SER B O 1
ATOM 1093 N N . ALA B 1 20 ? -7.641 -10.109 -2.08 1 94.75 20 ALA B N 1
ATOM 1094 C CA . ALA B 1 20 ? -7.367 -10.883 -3.291 1 94.75 20 ALA B CA 1
ATOM 1095 C C . ALA B 1 20 ? -7.98 -12.273 -3.201 1 94.75 20 ALA B C 1
ATOM 1097 O O . ALA B 1 20 ? -8.523 -12.781 -4.184 1 94.75 20 ALA B O 1
ATOM 1098 N N . SER B 1 21 ? -7.961 -12.836 -2.043 1 95.88 21 SER B N 1
ATOM 1099 C CA . SER B 1 21 ? -8.258 -14.25 -1.892 1 95.88 21 SER B CA 1
ATOM 1100 C C . SER B 1 21 ? -9.75 -14.484 -1.673 1 95.88 21 SER B C 1
ATOM 1102 O O . SER B 1 21 ? -10.289 -15.531 -2.049 1 95.88 21 SER B O 1
ATOM 1104 N N . ILE B 1 22 ? -10.383 -13.562 -0.981 1 94.06 22 ILE B N 1
ATOM 1105 C CA . ILE B 1 22 ? -11.805 -13.719 -0.691 1 94.06 22 ILE B CA 1
ATOM 1106 C C . ILE B 1 22 ? -12.633 -13.148 -1.84 1 94.06 22 ILE B C 1
ATOM 1108 O O . ILE B 1 22 ? -12.438 -12 -2.24 1 94.06 22 ILE B O 1
ATOM 1112 N N . PRO B 1 23 ? -13.578 -13.961 -2.375 1 93.44 23 PRO B N 1
ATOM 1113 C CA . PRO B 1 23 ? -14.391 -13.484 -3.494 1 93.44 23 PRO B CA 1
ATOM 1114 C C . PRO B 1 23 ? -15.203 -12.234 -3.145 1 93.44 23 PRO B C 1
ATOM 1116 O O . PRO B 1 23 ? -15.711 -12.125 -2.027 1 93.44 23 PRO B O 1
ATOM 1119 N N . TRP B 1 24 ? -15.227 -11.289 -4.152 1 90.31 24 TRP B N 1
ATOM 1120 C CA . TRP B 1 24 ? -16.078 -10.109 -4.031 1 90.31 24 TRP B CA 1
ATOM 1121 C C . TRP B 1 24 ? -17.516 -10.43 -4.441 1 90.31 24 TRP B C 1
ATOM 1123 O O . TRP B 1 24 ? -17.969 -10.008 -5.504 1 90.31 24 TRP B O 1
ATOM 1133 N N . ASP B 1 25 ? -18.203 -11.164 -3.654 1 92.5 25 ASP B N 1
ATOM 1134 C CA . ASP B 1 25 ? -19.531 -11.664 -4.023 1 92.5 25 ASP B CA 1
ATOM 1135 C C . ASP B 1 25 ? -20.625 -11 -3.182 1 92.5 25 ASP B C 1
ATOM 1137 O O . ASP B 1 25 ? -21.734 -11.508 -3.096 1 92.5 25 ASP B O 1
ATOM 1141 N N . GLY B 1 26 ? -20.328 -9.922 -2.539 1 90.44 26 GLY B N 1
ATOM 1142 C CA . GLY B 1 26 ? -21.297 -9.156 -1.776 1 90.44 26 GLY B CA 1
ATOM 1143 C C . GLY B 1 26 ? -21.531 -9.703 -0.377 1 90.44 26 GLY B C 1
ATOM 1144 O O . GLY B 1 26 ? -22.359 -9.18 0.372 1 90.44 26 GLY B O 1
ATOM 1145 N N . HIS B 1 27 ? -20.797 -10.703 0.001 1 90.56 27 HIS B N 1
ATOM 1146 C CA . HIS B 1 27 ? -20.922 -11.289 1.331 1 90.56 27 HIS B CA 1
ATOM 1147 C C . HIS B 1 27 ? -19.734 -10.898 2.215 1 90.56 27 HIS B C 1
ATOM 1149 O O . HIS B 1 27 ? -18.625 -10.719 1.725 1 90.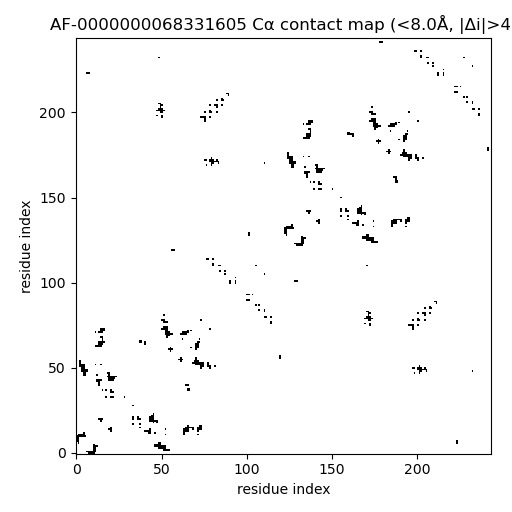56 27 HIS B O 1
ATOM 1155 N N . GLN B 1 28 ? -20.109 -10.742 3.457 1 86.94 28 GLN B N 1
ATOM 1156 C CA . GLN B 1 28 ? -19.047 -10.539 4.438 1 86.94 28 GLN B CA 1
ATOM 1157 C C . GLN B 1 28 ? -18.578 -11.875 5.012 1 86.94 28 GLN B C 1
ATOM 1159 O O . GLN B 1 28 ? -19.391 -12.758 5.293 1 86.94 28 GLN B O 1
ATOM 1164 N N . TYR B 1 29 ? -17.312 -11.953 5.078 1 90.19 29 TYR B N 1
ATOM 1165 C CA . TYR B 1 29 ? -16.734 -13.172 5.625 1 90.19 29 TYR B CA 1
ATOM 1166 C C . TYR B 1 29 ? -15.836 -12.867 6.816 1 90.19 29 TYR B C 1
ATOM 1168 O O . TYR B 1 29 ? -15.102 -11.875 6.805 1 90.19 29 TYR B O 1
ATOM 1176 N N . SER B 1 30 ? -15.961 -13.75 7.797 1 86.31 30 SER B N 1
ATOM 1177 C CA . SER B 1 30 ? -15.055 -13.641 8.93 1 86.31 30 SER B CA 1
ATOM 1178 C C . SER B 1 30 ? -13.648 -14.086 8.555 1 86.31 30 SER B C 1
ATOM 1180 O O . SER B 1 30 ? -13.43 -14.648 7.48 1 86.31 30 SER B O 1
ATOM 1182 N N . CYS B 1 31 ? -12.672 -13.758 9.469 1 83.12 31 CYS B N 1
ATOM 1183 C CA . CYS B 1 31 ? -11.312 -14.242 9.266 1 83.12 31 CYS B CA 1
ATOM 1184 C C . CYS B 1 31 ? -11.273 -15.758 9.188 1 83.12 31 CYS B C 1
ATOM 1186 O O . CYS B 1 31 ? -10.578 -16.328 8.344 1 83.12 31 CYS B O 1
ATOM 1188 N N . GLU B 1 32 ? -12.023 -16.359 10.07 1 88 32 GLU B N 1
ATOM 1189 C CA . GLU B 1 32 ? -12.086 -17.812 10.078 1 88 32 GLU B CA 1
ATOM 1190 C C . GLU B 1 32 ? -12.664 -18.359 8.773 1 88 32 GLU B C 1
ATOM 1192 O O . GLU B 1 32 ? -12.164 -19.344 8.234 1 88 32 GLU B O 1
ATOM 1197 N N . ASP B 1 33 ? -13.648 -17.625 8.227 1 89.81 33 ASP B N 1
ATOM 1198 C CA . ASP B 1 33 ? -14.258 -18.031 6.965 1 89.81 33 ASP B CA 1
ATOM 1199 C C . ASP B 1 33 ? -13.258 -17.922 5.816 1 89.81 33 ASP B C 1
ATOM 1201 O O . ASP B 1 33 ? -13.344 -18.672 4.84 1 89.81 33 ASP B O 1
ATOM 1205 N N . GLY B 1 34 ? -12.414 -16.984 6.012 1 89.5 34 GLY B N 1
ATOM 1206 C CA . GLY B 1 34 ? -11.469 -16.688 4.941 1 89.5 34 GLY B CA 1
ATOM 1207 C C . GLY B 1 34 ? -10.359 -17.719 4.832 1 89.5 34 GLY B C 1
ATOM 1208 O O . GLY B 1 34 ? -9.656 -17.781 3.822 1 89.5 34 GLY B O 1
ATOM 1209 N N . ASP B 1 35 ? -10.211 -18.594 5.816 1 92.44 35 ASP B N 1
ATOM 1210 C CA . ASP B 1 35 ? -9.125 -19.562 5.875 1 92.44 35 ASP B CA 1
ATOM 1211 C C . ASP B 1 35 ? -9.164 -20.5 4.672 1 92.44 35 ASP B C 1
ATOM 1213 O O . ASP B 1 35 ? -8.117 -20.891 4.148 1 92.44 35 ASP B O 1
ATOM 1217 N N . LYS B 1 36 ? -10.32 -20.828 4.305 1 94.31 36 LYS B N 1
ATOM 1218 C CA . LYS B 1 36 ? -10.43 -21.75 3.178 1 94.31 36 LYS B CA 1
ATOM 1219 C C . LYS B 1 36 ? -9.797 -21.156 1.921 1 94.31 36 LYS B C 1
ATOM 1221 O O . LYS B 1 36 ? -9.188 -21.875 1.131 1 94.31 36 LYS B O 1
ATOM 1226 N N . TRP B 1 37 ? -9.875 -19.875 1.728 1 94.69 37 TRP B N 1
ATOM 1227 C CA . TRP B 1 37 ? -9.273 -19.234 0.56 1 94.69 37 TRP B CA 1
ATOM 1228 C C . TRP B 1 37 ? -7.773 -19.047 0.756 1 94.69 37 TRP B C 1
ATOM 1230 O O . TRP B 1 37 ? -7 -19.141 -0.199 1 94.69 37 TRP B O 1
ATOM 1240 N N . LEU B 1 38 ? -7.445 -18.781 2.004 1 94.81 38 LEU B N 1
ATOM 1241 C CA . LEU B 1 38 ? -6.023 -18.688 2.314 1 94.81 38 LEU B CA 1
ATOM 1242 C C . LEU B 1 38 ? -5.289 -19.953 1.9 1 94.81 38 LEU B C 1
ATOM 1244 O O . LEU B 1 38 ? -4.188 -19.891 1.35 1 94.81 38 LEU B O 1
ATOM 1248 N N . HIS B 1 39 ? -5.906 -21.109 2.053 1 95.81 39 HIS B N 1
ATOM 1249 C CA . HIS B 1 39 ? -5.242 -22.391 1.85 1 95.81 39 HIS B CA 1
ATOM 1250 C C . HIS B 1 39 ? -5.535 -22.953 0.462 1 95.81 39 HIS B C 1
ATOM 1252 O O . HIS B 1 39 ? -5.008 -24 0.085 1 95.81 39 HIS B O 1
ATOM 1258 N N . SER B 1 40 ? -6.324 -22.234 -0.265 1 96.19 40 SER B N 1
ATOM 1259 C CA . SER B 1 40 ? -6.641 -22.672 -1.618 1 96.19 40 SER B CA 1
ATOM 1260 C C . SER B 1 40 ? -5.422 -22.594 -2.529 1 96.19 40 SER B C 1
ATOM 1262 O O . SER B 1 40 ? -4.625 -21.656 -2.432 1 96.19 40 SER B O 1
ATOM 1264 N N . GLU B 1 41 ? -5.266 -23.547 -3.473 1 97 41 GLU B N 1
ATOM 1265 C CA . GLU B 1 41 ? -4.195 -23.531 -4.465 1 97 41 GLU B CA 1
ATOM 1266 C C . GLU B 1 41 ? -4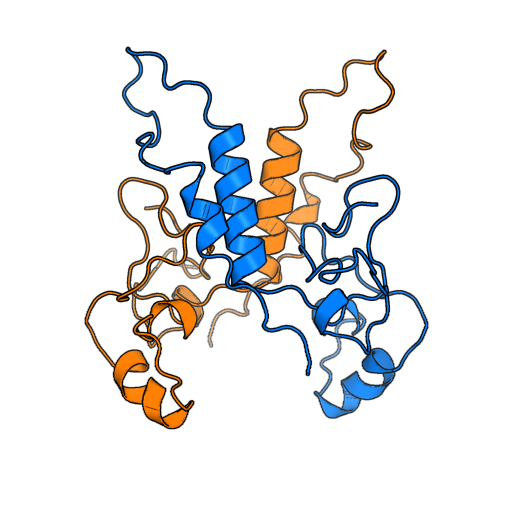.645 -22.844 -5.754 1 97 41 GLU B C 1
ATOM 1268 O O . GLU B 1 41 ? -3.842 -22.641 -6.668 1 97 41 GLU B O 1
ATOM 1273 N N . ASP B 1 42 ? -5.844 -22.469 -5.809 1 97.56 42 ASP B N 1
ATOM 1274 C CA . ASP B 1 42 ? -6.363 -21.766 -6.973 1 97.56 42 ASP B CA 1
ATOM 1275 C C . ASP B 1 42 ? -5.836 -20.328 -7.02 1 97.56 42 ASP B C 1
ATOM 1277 O O . ASP B 1 42 ? -5.488 -19.75 -5.984 1 97.56 42 ASP B O 1
ATOM 1281 N N . PRO B 1 43 ? -5.84 -19.797 -8.211 1 98.19 43 PRO B N 1
ATOM 1282 C CA . PR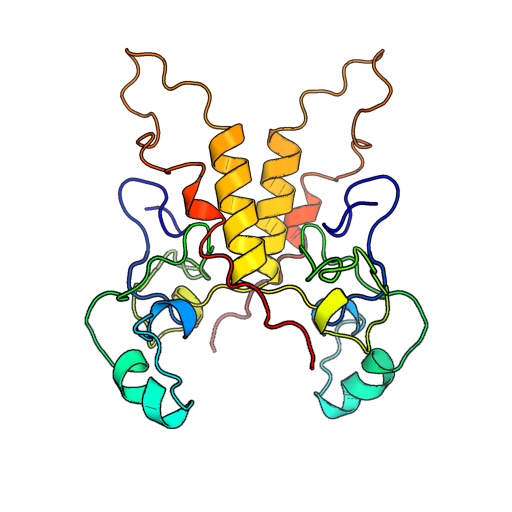O B 1 43 ? -5.535 -18.359 -8.281 1 98.19 43 PRO B CA 1
ATOM 1283 C C . PRO B 1 43 ? -6.5 -17.5 -7.469 1 98.19 43 PRO B C 1
ATOM 1285 O O . PRO B 1 43 ? -7.605 -17.953 -7.145 1 98.19 43 PRO B O 1
ATOM 1288 N N . ASN B 1 44 ? -5.984 -16.344 -7.07 1 97.81 44 ASN B N 1
ATOM 1289 C CA . ASN B 1 44 ? -6.895 -15.391 -6.438 1 97.81 44 ASN B CA 1
ATOM 1290 C C . ASN B 1 44 ? -8.117 -15.125 -7.312 1 97.81 44 ASN B C 1
ATOM 1292 O O . ASN B 1 44 ? -8.008 -15.008 -8.531 1 97.81 44 ASN B O 1
ATOM 1296 N N . PRO B 1 45 ? -9.258 -15.07 -6.688 1 96.88 45 PRO B N 1
ATOM 1297 C CA . PRO B 1 45 ? -10.445 -14.727 -7.48 1 96.88 45 PRO B CA 1
ATOM 1298 C C . PRO B 1 45 ? -10.477 -13.25 -7.887 1 96.88 45 PRO B C 1
ATOM 1300 O O . PRO B 1 45 ? -11.227 -12.875 -8.789 1 96.88 45 PRO B O 1
ATOM 1303 N N . ASN B 1 46 ? -9.727 -12.391 -7.18 1 94.75 46 ASN B N 1
ATOM 1304 C CA . ASN B 1 46 ? -9.656 -10.961 -7.48 1 94.75 46 ASN B CA 1
ATOM 1305 C C . ASN B 1 46 ? -8.219 -10.523 -7.773 1 94.75 46 ASN B C 1
ATOM 1307 O O . ASN B 1 46 ? -7.281 -10.992 -7.133 1 94.75 46 ASN B O 1
ATOM 1311 N N . THR B 1 47 ? -8.141 -9.688 -8.773 1 94.62 47 THR B N 1
ATOM 1312 C CA . THR B 1 47 ? -6.848 -9.094 -9.086 1 94.62 47 THR B CA 1
ATOM 1313 C C . THR B 1 47 ? -6.656 -7.781 -8.328 1 94.62 47 THR B C 1
ATOM 1315 O O . THR B 1 47 ? -7.367 -6.809 -8.57 1 94.62 47 THR B O 1
ATOM 1318 N N . LEU B 1 48 ? -5.75 -7.766 -7.371 1 94 48 LEU B N 1
ATOM 1319 C CA . LEU B 1 48 ? -5.406 -6.539 -6.66 1 94 48 LEU B CA 1
ATOM 1320 C C . LEU B 1 48 ? -4.441 -5.688 -7.484 1 94 48 LEU B C 1
ATOM 1322 O O . LEU B 1 48 ? -3.262 -5.578 -7.148 1 94 48 LEU B O 1
ATOM 1326 N N . LEU B 1 49 ? -5.051 -5.062 -8.484 1 93.81 49 LEU B N 1
ATOM 1327 C CA . LEU B 1 49 ? -4.305 -4.352 -9.516 1 93.81 49 LEU B CA 1
ATOM 1328 C C . LEU B 1 49 ? -3.385 -3.307 -8.898 1 93.81 49 LEU B C 1
ATOM 1330 O O . LEU B 1 49 ? -3.834 -2.459 -8.125 1 93.81 49 LEU B O 1
ATOM 1334 N N . GLY B 1 50 ? -2.047 -3.434 -9.211 1 94.88 50 GLY B N 1
ATOM 1335 C CA . GLY B 1 50 ? -1.086 -2.439 -8.758 1 94.88 50 GLY B CA 1
ATOM 1336 C C . GLY B 1 50 ? -0.41 -2.812 -7.453 1 94.88 50 GLY B C 1
ATOM 1337 O O . GLY B 1 50 ? 0.54 -2.152 -7.027 1 94.88 50 GLY B O 1
ATOM 1338 N N . ALA B 1 51 ? -0.917 -3.857 -6.77 1 96.69 51 ALA B N 1
ATOM 1339 C CA . ALA B 1 51 ? -0.296 -4.285 -5.52 1 96.69 51 ALA B CA 1
ATOM 1340 C C . ALA B 1 51 ? 1.102 -4.848 -5.766 1 96.69 51 ALA B C 1
ATOM 1342 O O . ALA B 1 51 ? 1.288 -5.715 -6.621 1 96.69 51 ALA B O 1
ATOM 1343 N N . MET B 1 52 ? 2.051 -4.312 -5.062 1 94.94 52 MET B N 1
ATOM 1344 C CA . MET B 1 52 ? 3.396 -4.875 -5.117 1 94.94 52 MET B CA 1
ATOM 1345 C C . MET B 1 52 ? 3.602 -5.902 -4.012 1 94.94 52 MET B C 1
ATOM 1347 O O . MET B 1 52 ? 3.502 -5.574 -2.828 1 94.94 52 MET B O 1
ATOM 1351 N N . VAL B 1 53 ? 3.918 -7.121 -4.371 1 96.88 53 VAL B N 1
ATOM 1352 C CA . VAL B 1 53 ? 4.129 -8.172 -3.385 1 96.88 53 VAL B CA 1
ATOM 1353 C C . VAL B 1 53 ? 5.562 -8.125 -2.871 1 96.88 53 VAL B C 1
ATOM 1355 O O . VAL B 1 53 ? 6.355 -7.285 -3.305 1 96.88 53 VAL B O 1
ATOM 1358 N N . GLY B 1 54 ? 5.867 -9 -1.924 1 94.62 54 GLY B N 1
ATOM 1359 C CA . GLY B 1 54 ? 7.184 -9.047 -1.305 1 94.62 54 GLY B CA 1
ATOM 1360 C C . GLY B 1 54 ? 8.297 -9.32 -2.295 1 94.62 54 GLY B C 1
ATOM 1361 O O . GLY B 1 54 ? 9.383 -8.75 -2.188 1 94.62 54 GLY B O 1
ATOM 1362 N N . GLY B 1 55 ? 8.023 -10.133 -3.203 1 94.56 55 GLY B N 1
ATOM 1363 C CA . GLY B 1 55 ? 9.031 -10.391 -4.211 1 94.56 55 GLY B CA 1
ATOM 1364 C C . GLY B 1 55 ? 10 -11.492 -3.824 1 94.56 55 GLY B C 1
ATOM 1365 O O . GLY B 1 55 ? 9.734 -12.266 -2.9 1 94.56 55 GLY B O 1
ATOM 1366 N N . PRO B 1 56 ? 11.078 -11.609 -4.582 1 94.06 56 PRO B N 1
ATOM 1367 C CA . PRO B 1 56 ? 12.008 -12.719 -4.391 1 94.06 56 PRO B CA 1
ATOM 1368 C C . PRO B 1 56 ? 12.852 -12.57 -3.127 1 94.06 56 PRO B C 1
ATOM 1370 O O . PRO B 1 56 ? 12.977 -11.469 -2.586 1 94.06 56 PRO B O 1
ATOM 1373 N N . ASP B 1 57 ? 13.414 -13.727 -2.676 1 91.75 57 ASP B N 1
ATOM 1374 C CA . ASP B 1 57 ? 14.32 -13.688 -1.535 1 91.75 57 ASP B CA 1
ATOM 1375 C C . ASP B 1 57 ? 15.742 -13.336 -1.976 1 91.75 57 ASP B C 1
ATOM 1377 O O . ASP B 1 57 ? 15.953 -12.922 -3.117 1 91.75 57 ASP B O 1
ATOM 1381 N N . GLN B 1 58 ? 16.641 -13.359 -1.028 1 91.94 58 GLN B N 1
ATOM 1382 C CA . GLN B 1 58 ? 18.016 -12.938 -1.27 1 91.94 58 GLN B CA 1
ATOM 1383 C C . GLN B 1 58 ? 18.688 -13.828 -2.312 1 91.94 58 GLN B C 1
ATOM 1385 O O . GLN B 1 58 ? 19.75 -13.477 -2.844 1 91.94 58 GLN B O 1
ATOM 1390 N N . HIS B 1 59 ? 18.125 -15 -2.65 1 93.56 59 HIS B N 1
ATOM 1391 C CA . HIS B 1 59 ? 18.656 -15.922 -3.646 1 93.56 59 HIS B CA 1
ATOM 1392 C C . HIS B 1 59 ? 17.859 -15.859 -4.945 1 93.56 59 HIS B C 1
ATOM 1394 O O . HIS B 1 59 ? 17.922 -16.781 -5.762 1 93.56 59 HIS B O 1
ATOM 1400 N N . ASP B 1 60 ? 17.062 -14.844 -5.035 1 91.75 60 ASP B N 1
ATOM 1401 C CA . ASP B 1 60 ? 16.266 -14.57 -6.23 1 91.75 60 ASP B CA 1
ATOM 1402 C C . ASP B 1 60 ? 15.195 -15.633 -6.441 1 91.75 60 ASP B C 1
ATOM 1404 O O . ASP B 1 60 ? 14.711 -15.828 -7.559 1 91.75 60 ASP B O 1
ATOM 1408 N N . LYS B 1 61 ? 14.867 -16.281 -5.359 1 95.25 61 LYS B N 1
ATOM 1409 C CA . LYS B 1 61 ? 13.781 -17.25 -5.414 1 95.25 61 LYS B CA 1
ATOM 1410 C C . LYS B 1 61 ? 12.445 -16.609 -5.09 1 95.25 61 LYS B C 1
ATOM 1412 O O . LYS B 1 61 ? 12.336 -15.844 -4.133 1 95.25 61 LYS B O 1
ATOM 1417 N N . PHE B 1 62 ? 11.516 -16.922 -5.93 1 97.06 62 PHE B N 1
ATOM 1418 C CA . PHE B 1 62 ? 10.156 -16.438 -5.707 1 97.06 62 PHE B CA 1
ATOM 1419 C C . PHE B 1 62 ? 9.148 -17.562 -5.824 1 97.06 62 PHE B C 1
ATOM 1421 O O . PHE B 1 62 ? 9.133 -18.297 -6.82 1 97.06 62 PHE B O 1
ATOM 1428 N N . LEU B 1 63 ? 8.328 -17.656 -4.742 1 97.81 63 LEU B N 1
ATOM 1429 C CA . LEU B 1 63 ? 7.234 -18.625 -4.766 1 97.81 63 LEU B CA 1
ATOM 1430 C C . LEU B 1 63 ? 5.883 -17.922 -4.77 1 97.81 63 LEU B C 1
ATOM 1432 O O . LEU B 1 63 ? 5.555 -17.188 -3.83 1 97.81 63 LEU B O 1
ATOM 1436 N N . ASP B 1 64 ? 5.152 -18.203 -5.863 1 98.19 64 ASP B N 1
ATOM 1437 C CA . ASP B 1 64 ? 3.789 -17.703 -5.914 1 98.19 64 ASP B CA 1
ATOM 1438 C C . ASP B 1 64 ? 2.832 -18.594 -5.137 1 98.19 64 ASP B C 1
ATOM 1440 O O . ASP B 1 64 ? 2.039 -19.328 -5.734 1 98.19 64 ASP B O 1
ATOM 1444 N N . ASP B 1 65 ? 2.973 -18.484 -3.838 1 98.12 65 ASP B N 1
ATOM 1445 C CA . ASP B 1 65 ? 2.256 -19.297 -2.865 1 98.12 65 ASP B CA 1
ATOM 1446 C C . ASP B 1 65 ? 1.604 -18.438 -1.789 1 98.12 65 ASP B C 1
ATOM 1448 O O . ASP B 1 65 ? 2.297 -17.781 -1.004 1 98.12 65 ASP B O 1
ATOM 1452 N N . ARG B 1 66 ? 0.288 -18.484 -1.78 1 97.81 66 ARG B N 1
ATOM 1453 C CA . ARG B 1 66 ? -0.481 -17.641 -0.874 1 97.81 66 ARG B CA 1
ATOM 1454 C C . ARG B 1 66 ? -0.122 -17.922 0.581 1 97.81 66 ARG B C 1
ATOM 1456 O O . ARG B 1 66 ? -0.261 -17.047 1.443 1 97.81 66 ARG B O 1
ATOM 1463 N N . LYS B 1 67 ? 0.396 -19.078 0.804 1 97 67 LYS B N 1
ATOM 1464 C CA . LYS B 1 67 ? 0.725 -19.484 2.166 1 97 67 LYS B CA 1
ATOM 1465 C C . LYS B 1 67 ? 2.121 -19.016 2.562 1 97 67 LYS B C 1
ATOM 1467 O O . LYS B 1 67 ? 2.582 -19.281 3.672 1 97 67 LYS B O 1
ATOM 1472 N N . LYS B 1 68 ? 2.805 -18.375 1.667 1 97.19 68 LYS B N 1
ATOM 1473 C CA . LYS B 1 68 ? 4.137 -17.828 1.907 1 97.19 68 LYS B CA 1
ATOM 1474 C C . LYS B 1 68 ? 4.137 -16.312 1.791 1 97.19 68 LYS B C 1
ATOM 1476 O O . LYS B 1 68 ? 4.621 -15.758 0.802 1 97.19 68 LYS B O 1
ATOM 1481 N N . PRO B 1 69 ? 3.709 -15.727 2.861 1 95.62 69 PRO B N 1
ATOM 1482 C CA . PRO B 1 69 ? 3.498 -14.273 2.82 1 95.62 69 PRO B CA 1
ATOM 1483 C C . PRO B 1 69 ? 4.785 -13.5 2.566 1 95.62 69 PRO B C 1
ATOM 1485 O O . PRO B 1 69 ? 4.742 -12.359 2.092 1 95.62 69 PRO B O 1
ATOM 1488 N N . TRP B 1 70 ? 5.938 -14.047 2.889 1 93.81 70 TRP B N 1
ATOM 1489 C CA . TRP B 1 70 ? 7.211 -13.391 2.625 1 93.81 70 TRP B CA 1
ATOM 1490 C C . TRP B 1 70 ? 7.34 -13.023 1.15 1 93.81 70 TRP B C 1
ATOM 1492 O O . TRP B 1 70 ? 7.879 -11.961 0.812 1 93.81 70 TRP B O 1
ATOM 1502 N N . PHE B 1 71 ? 6.738 -13.867 0.276 1 96.44 71 PHE B N 1
ATOM 1503 C CA . PHE B 1 71 ? 6.836 -13.664 -1.165 1 96.44 71 PHE B CA 1
ATOM 1504 C C . PHE B 1 71 ? 5.648 -12.867 -1.685 1 96.44 71 PHE B C 1
ATOM 1506 O O . PHE B 1 71 ? 5.805 -12 -2.549 1 96.44 71 PHE B O 1
ATOM 1513 N N . THR B 1 72 ? 4.457 -13.133 -1.134 1 97.81 72 THR B N 1
ATOM 1514 C CA . THR B 1 72 ? 3.256 -12.805 -1.895 1 97.81 72 THR B CA 1
ATOM 1515 C C . THR B 1 72 ? 2.391 -11.805 -1.137 1 97.81 72 THR B C 1
ATOM 1517 O O . THR B 1 72 ? 1.319 -11.422 -1.61 1 97.81 72 THR B O 1
ATOM 1520 N N . GLU B 1 73 ? 2.818 -11.32 0.035 1 96.69 73 GLU B N 1
ATOM 1521 C CA . GLU B 1 73 ? 2.057 -10.336 0.796 1 96.69 73 GLU B CA 1
ATOM 1522 C C . GLU B 1 73 ? 2.482 -8.914 0.436 1 96.69 73 GLU B C 1
ATOM 1524 O O . GLU B 1 73 ? 3.648 -8.547 0.6 1 96.69 73 GLU B O 1
ATOM 1529 N N . PRO B 1 74 ? 1.474 -8.117 -0.092 1 95.19 74 PRO B N 1
ATOM 1530 C CA . PRO B 1 74 ? 1.81 -6.703 -0.259 1 95.19 74 PRO B CA 1
ATOM 1531 C C . PRO B 1 74 ? 1.939 -5.965 1.072 1 95.19 74 PRO B C 1
ATOM 1533 O O . PRO B 1 74 ? 1.265 -6.316 2.043 1 95.19 74 PRO B O 1
ATOM 1536 N N . SER B 1 75 ? 2.822 -4.988 1.108 1 91.62 75 SER B N 1
ATOM 1537 C CA . SER B 1 75 ? 2.953 -4.137 2.285 1 91.62 75 SER B CA 1
ATOM 1538 C C . SER B 1 75 ? 2.736 -2.67 1.934 1 91.62 75 SER B C 1
ATOM 1540 O O . SER B 1 75 ? 2.936 -2.266 0.786 1 91.62 75 SER B O 1
ATOM 1542 N N . ILE B 1 76 ? 2.342 -1.947 2.918 1 90.94 76 ILE B N 1
ATOM 1543 C CA . ILE B 1 76 ? 2.174 -0.51 2.734 1 90.94 76 ILE B CA 1
ATOM 1544 C C . ILE B 1 76 ? 3.518 0.128 2.389 1 90.94 76 ILE B C 1
ATOM 1546 O O . ILE B 1 76 ? 3.602 0.955 1.477 1 90.94 76 ILE B O 1
ATOM 1550 N N . SER B 1 77 ? 4.551 -0.339 3.014 1 85.12 77 SER B N 1
ATOM 1551 C CA . SER B 1 77 ? 5.871 0.248 2.803 1 85.12 77 SER B CA 1
ATOM 1552 C C . SER B 1 77 ? 6.359 0.014 1.377 1 85.12 77 SER B C 1
ATOM 1554 O O . SER B 1 77 ? 6.848 0.937 0.724 1 85.12 77 SER B O 1
ATOM 1556 N N . SER B 1 78 ? 6.191 -1.195 0.899 1 86.5 78 SER B N 1
ATOM 1557 C CA . SER B 1 78 ? 6.641 -1.49 -0.458 1 86.5 78 SER B CA 1
ATOM 1558 C C . SER B 1 78 ? 5.816 -0.728 -1.489 1 86.5 78 SER B C 1
ATOM 1560 O O . SER B 1 78 ? 6.363 -0.181 -2.449 1 86.5 78 SER B O 1
ATOM 1562 N N . ASN B 1 79 ? 4.562 -0.673 -1.279 1 93.5 79 ASN B N 1
ATOM 1563 C CA . ASN B 1 79 ? 3.697 0.029 -2.223 1 93.5 79 ASN B CA 1
ATOM 1564 C C . ASN B 1 79 ? 3.926 1.537 -2.176 1 93.5 79 ASN B C 1
ATOM 1566 O O . ASN B 1 79 ? 3.92 2.201 -3.213 1 93.5 79 ASN B O 1
ATOM 1570 N N . ALA B 1 80 ? 4.133 2.035 -0.968 1 93.31 80 ALA B N 1
ATOM 1571 C CA . ALA B 1 80 ? 4.457 3.453 -0.831 1 93.31 80 ALA B CA 1
ATOM 1572 C C . ALA B 1 80 ? 5.754 3.793 -1.562 1 93.31 80 ALA B C 1
ATOM 1574 O O . ALA B 1 80 ? 5.832 4.805 -2.262 1 93.31 80 ALA B O 1
ATOM 1575 N N . GLY B 1 81 ? 6.75 2.969 -1.396 1 90.38 81 GLY B N 1
ATOM 1576 C CA . GLY B 1 81 ? 8 3.15 -2.117 1 90.38 81 GLY B CA 1
ATOM 1577 C C . GLY B 1 81 ? 7.824 3.156 -3.623 1 90.38 81 GLY B C 1
ATOM 1578 O O . GLY B 1 81 ? 8.445 3.961 -4.324 1 90.38 81 GLY B O 1
ATOM 1579 N N . LEU B 1 82 ? 7.047 2.256 -4.09 1 91.62 82 LEU B N 1
ATOM 1580 C CA . LEU B 1 82 ? 6.793 2.195 -5.523 1 91.62 82 LEU B CA 1
ATOM 1581 C C . LEU B 1 82 ? 6.07 3.449 -6.004 1 91.62 82 LEU B C 1
ATOM 1583 O O . LEU B 1 82 ? 6.379 3.979 -7.074 1 91.62 82 LEU B O 1
ATOM 1587 N N . VAL B 1 83 ? 5.102 3.906 -5.262 1 92.12 83 VAL B N 1
ATOM 1588 C CA . VAL B 1 83 ? 4.414 5.152 -5.582 1 92.12 83 VAL B CA 1
ATOM 1589 C C . VAL B 1 83 ? 5.426 6.289 -5.695 1 92.12 83 VAL B C 1
ATOM 1591 O O . VAL B 1 83 ? 5.426 7.031 -6.68 1 92.12 83 VAL B O 1
ATOM 1594 N N . ALA B 1 84 ? 6.312 6.363 -4.734 1 89.12 84 ALA B N 1
ATOM 1595 C CA . ALA B 1 84 ? 7.316 7.422 -4.742 1 89.12 84 ALA B CA 1
ATOM 1596 C C . ALA B 1 84 ? 8.203 7.328 -5.98 1 89.12 84 ALA B C 1
ATOM 1598 O O . ALA B 1 84 ? 8.477 8.344 -6.629 1 89.12 84 ALA B O 1
ATOM 1599 N N . ALA B 1 85 ? 8.602 6.188 -6.293 1 87.62 85 ALA B N 1
ATOM 1600 C CA . ALA B 1 85 ? 9.453 5.973 -7.461 1 87.62 85 ALA B CA 1
ATOM 1601 C C . ALA B 1 85 ? 8.734 6.371 -8.742 1 87.62 85 ALA B C 1
ATOM 1603 O O . ALA B 1 85 ? 9.32 7.008 -9.625 1 87.62 85 ALA B O 1
ATOM 1604 N N . LEU B 1 86 ? 7.469 6.012 -8.852 1 87.88 86 LEU B N 1
ATOM 1605 C CA . LEU B 1 86 ? 6.695 6.285 -10.062 1 87.88 86 LEU B CA 1
ATOM 1606 C C . LEU B 1 86 ? 6.438 7.781 -10.211 1 87.88 86 LEU B C 1
ATOM 1608 O O . LEU B 1 86 ? 6.461 8.312 -11.32 1 87.88 86 LEU B O 1
ATOM 1612 N N . ILE B 1 87 ? 6.223 8.438 -9.125 1 84.69 87 ILE B N 1
ATOM 1613 C CA . ILE B 1 87 ? 6.051 9.891 -9.18 1 84.69 87 ILE B CA 1
ATOM 1614 C C . ILE B 1 87 ? 7.355 10.547 -9.625 1 84.69 87 ILE B C 1
ATOM 1616 O O . ILE B 1 87 ? 7.344 11.461 -10.453 1 84.69 87 ILE B O 1
ATOM 1620 N N . ALA B 1 88 ? 8.445 10.062 -9.125 1 81.56 88 ALA B N 1
ATOM 1621 C CA . ALA B 1 88 ? 9.75 10.609 -9.492 1 81.56 88 ALA B CA 1
ATOM 1622 C C . ALA B 1 88 ? 10.023 10.43 -10.984 1 81.56 88 ALA B C 1
ATOM 1624 O O . ALA B 1 88 ? 10.625 11.297 -11.617 1 81.56 88 ALA B O 1
ATOM 1625 N N . LEU B 1 89 ? 9.57 9.352 -11.484 1 77.94 89 LEU B N 1
ATOM 1626 C CA . LEU B 1 89 ? 9.773 9.062 -12.898 1 77.94 89 LEU B CA 1
ATOM 1627 C C . LEU B 1 89 ? 8.883 9.945 -13.766 1 77.94 89 LEU B C 1
ATOM 1629 O O . LEU B 1 89 ? 9.219 10.234 -14.922 1 77.94 89 LEU B O 1
ATOM 1633 N N . HIS B 1 90 ? 7.664 10.227 -13.344 1 71.75 90 HIS B N 1
ATOM 1634 C CA . HIS B 1 90 ? 6.73 11.062 -14.094 1 71.75 90 HIS B CA 1
ATOM 1635 C C . HIS B 1 90 ? 7.156 12.523 -14.055 1 71.75 90 HIS B C 1
ATOM 1637 O O . HIS B 1 90 ? 6.824 13.297 -14.961 1 71.75 90 HIS B O 1
ATOM 1643 N N . ASP B 1 91 ? 7.594 12.953 -12.953 1 61.03 91 ASP B N 1
ATOM 1644 C CA . ASP B 1 91 ? 7.984 14.352 -12.797 1 61.03 91 ASP B CA 1
ATOM 1645 C C . ASP B 1 91 ? 9.117 14.719 -13.758 1 61.03 91 ASP B C 1
ATOM 1647 O O . ASP B 1 91 ? 10.156 14.055 -13.773 1 61.03 91 ASP B O 1
ATOM 1651 N N . HIS B 1 92 ? 8.727 15.062 -14.977 1 49.72 92 HIS B N 1
ATOM 1652 C CA . HIS B 1 92 ? 9.672 15.633 -15.93 1 49.72 92 HIS B CA 1
ATOM 1653 C C . HIS B 1 92 ? 10.68 16.531 -15.234 1 49.72 92 HIS B C 1
ATOM 1655 O O . HIS B 1 92 ? 10.383 17.109 -14.188 1 49.72 92 HIS B O 1
ATOM 1661 N N . PRO B 1 93 ? 12.016 16.484 -15.664 1 42.59 93 PRO B N 1
ATOM 1662 C CA . PRO B 1 93 ? 12.984 17.453 -15.164 1 42.59 93 PRO B CA 1
ATOM 1663 C C . PRO B 1 93 ? 12.375 18.844 -14.938 1 42.59 93 PRO B C 1
ATOM 1665 O O . PRO B 1 93 ? 11.562 19.297 -15.75 1 42.59 93 PRO B O 1
ATOM 1668 N N . CYS B 1 94 ? 12.031 19.141 -13.641 1 41.91 94 CYS B N 1
ATOM 1669 C CA . CYS B 1 94 ? 11.656 20.547 -13.422 1 41.91 94 CYS B CA 1
ATOM 1670 C C . CYS B 1 94 ? 12.438 21.469 -14.352 1 41.91 94 CYS B C 1
ATOM 1672 O O . CYS B 1 94 ? 13.672 21.469 -14.328 1 41.91 94 CYS B O 1
ATOM 1674 N N . GLU B 1 95 ? 12.125 21.562 -15.562 1 39.41 95 GLU B N 1
ATOM 1675 C CA . GLU B 1 95 ? 12.797 22.656 -16.25 1 39.41 95 GLU B CA 1
ATOM 1676 C C . GLU B 1 95 ? 12.898 23.891 -15.352 1 39.41 95 GLU B C 1
ATOM 1678 O O . GLU B 1 95 ? 12.086 24.078 -14.445 1 39.41 95 GLU B O 1
ATOM 1683 N N . SER B 1 96 ? 14.055 24.656 -15.242 1 36.72 96 SER B N 1
ATOM 1684 C CA . SER B 1 96 ? 14.367 25.891 -14.523 1 36.72 96 SER B CA 1
ATOM 1685 C C . SER B 1 96 ? 13.109 26.719 -14.273 1 36.72 96 SER B C 1
ATOM 1687 O O . SER B 1 96 ? 12.977 27.359 -13.234 1 36.72 96 SER B O 1
ATOM 1689 N N . SER B 1 97 ? 12.273 27.172 -15.312 1 37.31 97 SER B N 1
ATOM 1690 C CA . SER B 1 97 ? 11.391 28.312 -15.156 1 37.31 97 SER B CA 1
ATOM 1691 C C . SER B 1 97 ? 10.117 27.938 -14.398 1 37.31 97 SER B C 1
ATOM 1693 O O . SER B 1 97 ? 9.367 28.812 -13.961 1 37.31 97 SER B O 1
ATOM 1695 N N . ASN B 1 98 ? 9.43 26.828 -14.664 1 36.94 98 ASN B N 1
ATOM 1696 C CA . ASN B 1 98 ? 8.086 26.75 -14.102 1 36.94 98 ASN B CA 1
ATOM 1697 C C . ASN B 1 98 ? 8.102 26.188 -12.68 1 36.94 98 ASN B C 1
ATOM 1699 O O . ASN B 1 98 ? 8.703 25.156 -12.422 1 36.94 98 ASN B O 1
ATOM 1703 N N . SER B 1 99 ? 7.965 26.938 -11.57 1 36.28 99 SER B N 1
ATOM 1704 C CA . SER B 1 99 ? 7.922 26.906 -10.109 1 36.28 99 SER B CA 1
ATOM 1705 C C . SER B 1 99 ? 7.18 25.672 -9.602 1 36.28 99 SER B C 1
ATOM 1707 O O . SER B 1 99 ? 7.188 25.391 -8.406 1 36.28 99 SER B O 1
ATOM 1709 N N . ASN B 1 100 ? 6.199 25.266 -10.328 1 35.94 100 ASN B N 1
ATOM 1710 C CA . ASN B 1 100 ? 5.34 24.328 -9.633 1 35.94 100 ASN B CA 1
ATOM 1711 C C . ASN B 1 100 ? 5.988 22.938 -9.539 1 35.94 100 ASN B C 1
ATOM 1713 O O . ASN B 1 100 ? 5.348 21.938 -9.836 1 35.94 100 ASN B O 1
ATOM 1717 N N . CYS B 1 101 ? 7.23 22.688 -9.984 1 37.78 101 CYS B N 1
ATOM 1718 C CA . CYS B 1 101 ? 7.859 21.375 -9.953 1 37.78 101 CYS B CA 1
ATOM 1719 C C . CYS B 1 101 ? 7.855 20.797 -8.539 1 37.78 101 CYS B C 1
ATOM 1721 O O . CYS B 1 101 ? 8.008 21.531 -7.562 1 37.78 101 CYS B O 1
ATOM 1723 N N . VAL B 1 102 ? 7.117 19.891 -8.266 1 36.75 102 VAL B N 1
ATOM 1724 C CA . VAL B 1 102 ? 7.258 19.188 -7 1 36.75 102 VAL B CA 1
ATOM 1725 C C . VAL B 1 102 ? 8.727 19.172 -6.582 1 36.75 102 VAL B C 1
ATOM 1727 O O . VAL B 1 102 ? 9.609 18.891 -7.398 1 36.75 102 VAL B O 1
ATOM 1730 N N . GLY B 1 103 ? 9.312 19.938 -5.699 1 36.22 103 GLY B N 1
ATOM 1731 C CA . GLY B 1 103 ? 10.656 19.969 -5.148 1 36.22 103 GLY B CA 1
ATOM 1732 C C . GLY B 1 103 ? 11.375 18.641 -5.254 1 36.22 103 GLY B C 1
ATOM 1733 O O . GLY B 1 103 ? 10.773 17.578 -5.031 1 36.22 103 GLY B O 1
ATOM 1734 N N . SER B 1 104 ? 12.391 18.406 -6.246 1 39.12 104 SER B N 1
ATOM 1735 C CA . SER B 1 104 ? 13.453 17.438 -6.52 1 39.12 104 SER B CA 1
ATOM 1736 C C . SER B 1 104 ? 13.961 16.797 -5.238 1 39.12 104 SER B C 1
ATOM 1738 O O . SER B 1 104 ? 15.016 16.156 -5.23 1 39.12 104 SER B O 1
ATOM 1740 N N . GLY B 1 105 ? 13.539 17.188 -4.125 1 33.91 105 GLY B N 1
ATOM 1741 C CA . GLY B 1 105 ? 14.211 16.656 -2.951 1 33.91 105 GLY B CA 1
ATOM 1742 C C . GLY B 1 105 ? 14.055 15.148 -2.805 1 33.91 105 GLY B C 1
ATOM 1743 O O . GLY B 1 105 ? 14.273 14.594 -1.724 1 33.91 105 GLY B O 1
ATOM 1744 N N . ILE B 1 106 ? 13.234 14.57 -3.637 1 36.22 106 ILE B N 1
ATOM 1745 C CA . ILE B 1 106 ? 13.242 13.133 -3.396 1 36.22 106 ILE B CA 1
ATOM 1746 C C . ILE B 1 106 ? 14.609 12.562 -3.732 1 36.22 106 ILE B C 1
ATOM 1748 O O . ILE B 1 106 ? 15.078 12.672 -4.871 1 36.22 106 ILE B O 1
ATOM 1752 N N . ASP B 1 107 ? 15.484 12.492 -2.678 1 32.38 107 ASP B N 1
ATOM 1753 C CA . ASP B 1 107 ? 16.688 11.695 -2.904 1 32.38 107 ASP B CA 1
ATOM 1754 C C . ASP B 1 107 ? 16.344 10.336 -3.514 1 32.38 107 ASP B C 1
ATOM 1756 O O . ASP B 1 107 ? 15.688 9.508 -2.869 1 32.38 107 ASP B O 1
ATOM 1760 N N . LYS B 1 108 ? 16.344 10.234 -4.816 1 33.91 108 LYS B N 1
ATOM 1761 C CA . LYS B 1 108 ? 16.125 9.023 -5.609 1 33.91 108 LYS B CA 1
ATOM 1762 C C . LYS B 1 108 ? 16.703 7.797 -4.918 1 33.91 108 LYS B C 1
ATOM 1764 O O . LYS B 1 108 ? 16.109 6.719 -4.953 1 33.91 108 LYS B O 1
ATOM 1769 N N . MET B 1 109 ? 17.891 7.953 -4.434 1 32.91 109 MET B N 1
ATOM 1770 C CA . MET B 1 109 ? 18.609 6.809 -3.889 1 32.91 109 MET B CA 1
ATOM 1771 C C . MET B 1 109 ? 18.047 6.398 -2.537 1 32.91 109 MET B C 1
ATOM 1773 O O . MET B 1 109 ? 18.156 5.238 -2.133 1 32.91 109 MET B O 1
ATOM 1777 N N . GLY B 1 110 ? 17.594 7.301 -1.758 1 31.58 110 GLY B N 1
ATOM 1778 C CA . GLY B 1 110 ? 17.219 7.051 -0.378 1 31.58 110 GLY B CA 1
ATOM 1779 C C . GLY B 1 110 ? 15.836 6.43 -0.249 1 31.58 110 GLY B C 1
ATOM 1780 O O . GLY B 1 110 ? 15.453 5.977 0.832 1 31.58 110 GLY B O 1
ATOM 1781 N N . ILE B 1 111 ? 15.086 6.656 -1.19 1 34.34 111 ILE B N 1
ATOM 1782 C CA . ILE B 1 111 ? 13.688 6.242 -1.067 1 34.34 111 ILE B CA 1
ATOM 1783 C C . ILE B 1 111 ? 13.617 4.73 -0.88 1 34.34 111 ILE B C 1
ATOM 1785 O O . ILE B 1 111 ? 12.75 4.227 -0.163 1 34.34 111 ILE B O 1
ATOM 1789 N N . PHE B 1 112 ? 14.555 4.047 -1.468 1 34.81 112 PHE B N 1
ATOM 1790 C CA . PHE B 1 112 ? 14.531 2.592 -1.424 1 34.81 112 PHE B CA 1
ATOM 1791 C C . PHE B 1 112 ? 15.281 2.072 -0.202 1 34.81 112 PHE B C 1
ATOM 1793 O O . PHE B 1 112 ? 15.203 0.886 0.123 1 34.81 112 PHE B O 1
ATOM 1800 N N . THR B 1 113 ? 16.188 2.859 0.329 1 34.09 113 THR B N 1
ATOM 1801 C CA . THR B 1 113 ? 16.969 2.326 1.441 1 34.09 113 THR B CA 1
ATOM 1802 C C . THR B 1 113 ? 16.062 1.945 2.605 1 34.09 113 THR B C 1
ATOM 1804 O O . THR B 1 113 ? 16.375 1.031 3.371 1 34.09 113 THR B O 1
ATOM 1807 N N . ASN B 1 114 ? 15.18 2.77 2.793 1 29.8 114 ASN B N 1
ATOM 1808 C CA . ASN B 1 114 ? 14.375 2.49 3.975 1 29.8 114 ASN B CA 1
ATOM 1809 C C . ASN B 1 114 ? 13.336 1.409 3.697 1 29.8 114 ASN B C 1
ATOM 1811 O O . ASN B 1 114 ? 12.398 1.222 4.484 1 29.8 114 ASN B O 1
ATOM 1815 N N . ILE B 1 115 ? 13.258 0.983 2.475 1 32.53 115 ILE B N 1
ATOM 1816 C CA . ILE B 1 115 ? 12.477 -0.24 2.346 1 32.53 115 ILE B CA 1
ATOM 1817 C C . ILE B 1 115 ? 13.086 -1.338 3.215 1 32.53 115 ILE B C 1
ATOM 1819 O O . ILE B 1 115 ? 14.242 -1.724 3.02 1 32.53 115 ILE B O 1
ATOM 1823 N N . HIS B 1 116 ? 12.898 -1.354 4.426 1 31.83 116 HIS B N 1
ATOM 1824 C CA . HIS B 1 116 ? 13.43 -2.354 5.348 1 31.83 116 HIS B CA 1
ATOM 1825 C C . HIS B 1 116 ? 13.578 -3.709 4.664 1 31.83 116 HIS B C 1
ATOM 1827 O O . HIS B 1 116 ? 12.672 -4.168 3.975 1 31.83 116 HIS B O 1
ATOM 1833 N N . SER B 1 117 ? 14.836 -4.07 4.445 1 31.14 117 SER B N 1
ATOM 1834 C CA . SER B 1 117 ? 15.227 -5.465 4.25 1 31.14 117 SER B CA 1
ATOM 1835 C C . SER B 1 117 ? 14.391 -6.402 5.113 1 31.14 117 SER B C 1
ATOM 1837 O O . SER B 1 117 ? 14.312 -6.227 6.332 1 31.14 117 SER B O 1
ATOM 1839 N N . PHE B 1 118 ? 13.328 -6.969 4.625 1 28.98 118 PHE B N 1
ATOM 1840 C CA . PHE B 1 118 ? 12.789 -8.094 5.383 1 28.98 118 PHE B CA 1
ATOM 1841 C C . PHE B 1 118 ? 13.906 -9.031 5.824 1 28.98 118 PHE B C 1
ATOM 1843 O O . PHE B 1 118 ? 14.828 -9.305 5.062 1 28.98 118 PHE B O 1
ATOM 1850 N N . PRO B 1 119 ? 14.164 -9.078 7.102 1 28.98 119 PRO B N 1
ATOM 1851 C CA . PRO B 1 119 ? 15.164 -10.062 7.512 1 28.98 119 PRO B CA 1
ATOM 1852 C C . PRO B 1 119 ? 15.047 -11.383 6.754 1 28.98 119 PRO B C 1
ATOM 1854 O O . PRO B 1 119 ? 13.953 -11.734 6.301 1 28.98 119 PRO B O 1
ATOM 1857 N N . SER B 1 120 ? 16.156 -11.914 6.086 1 24.64 120 SER B N 1
ATOM 1858 C CA . SER B 1 120 ? 16.312 -13.297 5.645 1 24.64 120 SER B CA 1
ATOM 1859 C C . SER B 1 120 ? 15.656 -14.266 6.625 1 24.64 120 SER B C 1
ATOM 1861 O O . SER B 1 120 ? 15.766 -14.094 7.84 1 24.64 120 SER B O 1
ATOM 1863 N N . PRO B 1 121 ? 14.523 -14.906 6.172 1 22.61 121 PRO B N 1
ATOM 1864 C CA . PRO B 1 121 ? 14.219 -15.938 7.164 1 22.61 121 PRO B CA 1
ATOM 1865 C C . PRO B 1 121 ? 15.477 -16.625 7.711 1 22.61 121 PRO B C 1
ATOM 1867 O O . PRO B 1 121 ? 16.516 -16.625 7.047 1 22.61 121 PRO B O 1
ATOM 1870 N N . PRO B 1 122 ? 15.438 -16.891 9.094 1 23.3 122 PRO B N 1
ATOM 1871 C CA . PRO B 1 122 ? 16.5 -17.875 9.289 1 23.3 122 PRO B CA 1
ATOM 1872 C C . PRO B 1 122 ? 16.406 -19.047 8.328 1 23.3 122 PRO B C 1
ATOM 1874 O O . PRO B 1 122 ? 15.32 -19.359 7.832 1 23.3 122 PRO B O 1
#

Solvent-accessible surface area (backbone atoms only — not comparable to full-atom values): 14107 Å² total; per-residue (Å²): 126,32,51,32,20,83,38,69,98,40,44,62,48,21,45,35,42,64,80,17,33,44,66,92,74,89,63,88,72,52,74,76,65,41,45,64,42,50,72,43,87,59,65,38,75,34,82,55,46,31,29,28,33,49,35,53,49,100,82,67,49,67,55,76,33,33,82,37,44,76,24,17,22,60,42,58,66,56,26,8,37,49,33,41,52,48,50,58,68,60,54,60,79,62,56,92,80,62,79,80,43,71,78,78,74,67,55,75,74,57,58,61,62,70,51,66,74,72,75,72,74,131,126,33,51,31,20,83,40,70,98,40,44,62,48,22,46,35,42,64,80,19,31,45,66,93,74,88,65,89,72,53,75,77,64,41,45,62,41,51,71,44,87,59,64,37,74,35,80,54,48,28,30,28,34,48,34,52,50,98,82,71,50,67,55,77,32,34,81,38,44,74,23,18,22,60,42,57,66,57,26,8,36,49,34,40,52,48,50,59,69,60,53,60,78,62,55,92,80,63,81,81,43,72,76,79,73,66,54,75,73,55,58,61,63,69,50,69,75,70,74,72,75,129

Radius of gyration: 18.75 Å; Cα contacts (8 Å, |Δi|>4): 407; chains: 2; bounding box: 41×52×57 Å

Organism: Vitis vinifera (NCBI:txid29760)